Protein AF-A0A524FMP4-F1 (afdb_monomer_lite)

Radius of gyration: 28.24 Å; chains: 1; bounding box: 73×61×72 Å

pLDDT: mean 72.91, std 21.86, range [30.56, 98.38]

Foldseek 3Di:
DDDDPPPPDPLVQQAAQDPVPRRGPNPVDQWKWKWWWAWDDDPNDTDIDIHTDFLAPVPDDLQTKMWICQPQAIEIEHRPNHDPVRVVVSVVVSVVVCVSRVNRYHYDYHYVVRCVVVNVVSVVHGSDHPVVVVVVVVVVVPDPDDPVVVVVVPDDDDDDDDDDDDDDDDDDDDDDDDQDDQVDDPPQAAEDADDPDQDADPPPRHRDPVQKDKDWDSNAFPDPVVTDTAIWIAGNPPRRIYGHD

Sequence (245 aa):
MGAMKIVEQNIAKTMLKDVVTGDWAQFAEHKNVLYRVSSEEFQDINAMKMVQVPFSKDQLDSEDCFIADLGTKMYVWQGNACNVKEKVKSGQWARQIDANRAGEQNEVIFEEGDDAEFLAALDKGENYKVSDAVQFRAESELELETDADKAVAAIEPEHKAEIKETPEIRTEISSSAAPGIPGQIDDSIMTVEKMEGRRKCPNCGNEDKMMIHESVDKSNIILDYPRMYGKKFRCGLCGCLWREK

Structure (mmCIF, N/CA/C/O backbone):
data_AF-A0A524FMP4-F1
#
_entry.id   AF-A0A524FMP4-F1
#
loop_
_atom_site.group_PDB
_atom_site.id
_atom_site.type_symbol
_atom_site.label_atom_id
_atom_site.label_alt_id
_atom_site.label_comp_id
_atom_site.label_asym_id
_atom_site.label_entity_id
_atom_site.label_seq_id
_atom_site.pdbx_PDB_ins_code
_atom_site.Cartn_x
_atom_site.Cartn_y
_atom_site.Cartn_z
_atom_site.occupancy
_atom_site.B_iso_or_equiv
_atom_site.auth_seq_id
_atom_site.auth_comp_id
_atom_site.auth_asym_id
_atom_site.auth_atom_id
_atom_site.pdbx_PDB_model_num
ATOM 1 N N . MET A 1 1 ? 5.417 20.230 -17.551 1.00 35.75 1 MET A N 1
ATOM 2 C CA . MET A 1 1 ? 4.213 19.662 -16.906 1.00 35.75 1 MET A CA 1
ATOM 3 C C . MET A 1 1 ? 3.635 18.612 -17.842 1.00 35.75 1 MET A C 1
ATOM 5 O O . MET A 1 1 ? 2.973 18.982 -18.800 1.00 35.75 1 MET A O 1
ATOM 9 N N . GLY A 1 2 ? 3.967 17.336 -17.630 1.00 34.22 2 GLY A N 1
ATOM 10 C CA . GLY A 1 2 ? 3.346 16.224 -18.359 1.00 34.22 2 GLY A CA 1
ATOM 11 C C . GLY A 1 2 ? 2.023 15.848 -17.694 1.00 34.22 2 GLY A C 1
ATOM 12 O O . GLY A 1 2 ? 1.946 15.841 -16.466 1.00 34.22 2 GLY A O 1
ATOM 13 N N . ALA A 1 3 ? 0.979 15.603 -18.483 1.00 34.00 3 ALA A N 1
ATOM 14 C CA . ALA A 1 3 ? -0.353 15.325 -17.957 1.00 34.00 3 ALA A CA 1
ATOM 15 C C . ALA A 1 3 ? -0.448 13.914 -17.355 1.00 34.00 3 ALA A C 1
ATOM 17 O O . ALA A 1 3 ? -0.010 12.939 -17.966 1.00 34.00 3 ALA A O 1
ATOM 18 N N . MET A 1 4 ? -1.093 13.803 -16.191 1.00 42.69 4 MET A N 1
ATOM 19 C CA . MET A 1 4 ? -1.584 12.525 -15.675 1.00 42.69 4 MET A CA 1
ATOM 20 C C . MET A 1 4 ? -2.528 11.879 -16.697 1.00 42.69 4 MET A C 1
ATOM 22 O O . MET A 1 4 ? -3.559 12.457 -17.034 1.00 42.69 4 MET A O 1
ATOM 26 N N . LYS A 1 5 ? -2.239 10.639 -17.101 1.00 34.25 5 LYS A N 1
ATOM 27 C CA . LYS A 1 5 ? -3.283 9.684 -17.491 1.00 34.25 5 LYS A CA 1
ATOM 28 C C . LYS A 1 5 ? -3.572 8.776 -16.301 1.00 34.25 5 LYS A C 1
ATOM 30 O O . LYS A 1 5 ? -3.131 7.634 -16.252 1.00 34.25 5 LYS A O 1
ATOM 35 N N . ILE A 1 6 ? -4.314 9.316 -15.336 1.00 43.06 6 ILE A N 1
ATOM 36 C CA . ILE A 1 6 ? -5.074 8.472 -14.416 1.00 43.06 6 ILE A CA 1
ATOM 37 C C . ILE A 1 6 ? -6.144 7.791 -15.276 1.00 43.06 6 ILE A C 1
ATOM 39 O O . ILE A 1 6 ? -6.970 8.469 -15.887 1.00 43.06 6 ILE A O 1
ATOM 43 N N . VAL A 1 7 ? -6.077 6.463 -15.380 1.00 47.72 7 VAL A N 1
ATOM 44 C CA . VAL A 1 7 ? -7.182 5.645 -15.903 1.00 47.72 7 VAL A CA 1
ATOM 45 C C . VAL A 1 7 ? -8.404 5.924 -15.026 1.00 47.72 7 VAL A C 1
ATOM 47 O O . VAL A 1 7 ? -8.236 6.064 -13.818 1.00 47.72 7 VAL A O 1
ATOM 50 N N . GLU A 1 8 ? -9.606 6.028 -15.598 1.00 43.09 8 GLU A N 1
ATOM 51 C CA . GLU A 1 8 ? -10.840 6.334 -14.854 1.00 43.09 8 GLU A CA 1
ATOM 52 C C . GLU A 1 8 ? -11.133 5.273 -13.776 1.00 43.09 8 GLU A C 1
ATOM 54 O O . GLU A 1 8 ? -11.835 4.287 -13.999 1.00 43.09 8 GLU A O 1
ATOM 59 N N . GLN A 1 9 ? -10.575 5.467 -12.584 1.00 47.69 9 GLN A N 1
ATOM 60 C CA . GLN A 1 9 ? -10.789 4.593 -11.442 1.00 47.69 9 GLN A CA 1
ATOM 61 C C . GLN A 1 9 ? -12.047 5.044 -10.694 1.00 47.69 9 GLN A C 1
ATOM 63 O O . GLN A 1 9 ? -12.128 6.165 -10.192 1.00 47.69 9 GLN A O 1
ATOM 68 N N . ASN A 1 10 ? -13.014 4.137 -10.543 1.00 41.81 10 ASN A N 1
ATOM 69 C CA . ASN A 1 10 ? -14.168 4.313 -9.656 1.00 41.81 10 ASN A CA 1
ATOM 70 C C . ASN A 1 10 ? -13.768 4.107 -8.174 1.00 41.81 10 ASN A C 1
ATOM 72 O O . ASN A 1 10 ? -14.345 3.277 -7.475 1.00 41.81 10 ASN A O 1
ATOM 76 N N . ILE A 1 11 ? -12.777 4.874 -7.695 1.00 46.56 11 ILE A N 1
ATOM 77 C CA . ILE A 1 11 ? -12.134 4.732 -6.369 1.00 46.56 11 ILE A CA 1
ATOM 78 C C . ILE A 1 11 ? -13.158 4.805 -5.221 1.00 46.56 11 ILE A C 1
ATOM 80 O O . ILE A 1 11 ? -13.017 4.135 -4.206 1.00 46.56 11 ILE A O 1
ATOM 84 N N . ALA A 1 12 ? -14.218 5.602 -5.376 1.00 36.97 12 ALA A N 1
ATOM 85 C CA . ALA A 1 12 ? -15.144 5.922 -4.289 1.00 36.97 12 ALA A CA 1
ATOM 86 C C . ALA A 1 12 ? -16.085 4.777 -3.858 1.00 36.97 12 ALA A C 1
ATOM 88 O O . ALA A 1 12 ? -16.695 4.879 -2.795 1.00 36.97 12 ALA A O 1
ATOM 89 N N . LYS A 1 13 ? -16.246 3.708 -4.654 1.00 39.59 13 LYS A N 1
ATOM 90 C CA . LYS A 1 13 ? -17.171 2.606 -4.318 1.00 39.59 13 LYS A CA 1
ATOM 91 C C . LYS A 1 13 ? -16.571 1.563 -3.369 1.00 39.59 13 LYS A C 1
ATOM 93 O O . LYS A 1 13 ? -17.303 1.000 -2.563 1.00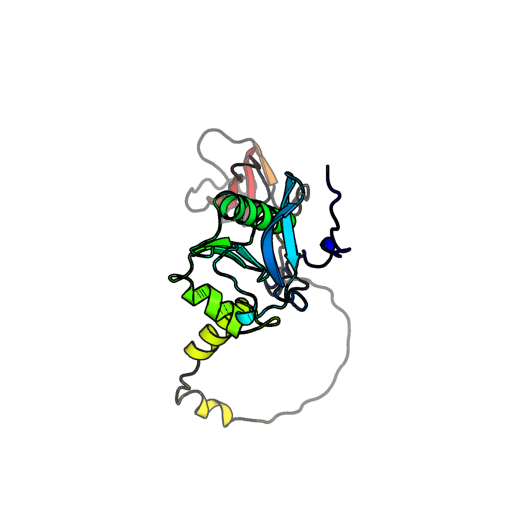 39.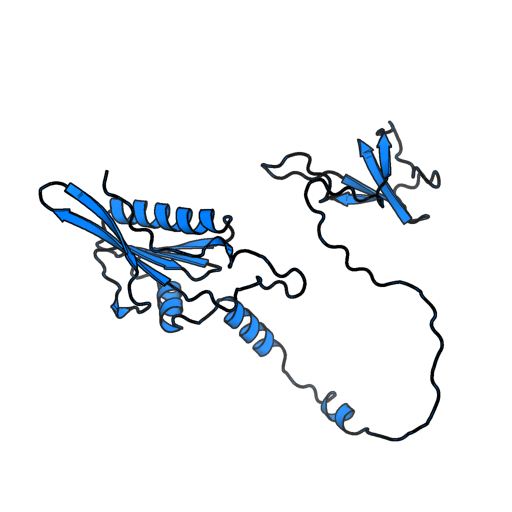59 13 LYS A O 1
ATOM 98 N N . THR A 1 14 ? -15.253 1.378 -3.392 1.00 46.19 14 THR A N 1
ATOM 99 C CA . THR A 1 14 ? -14.522 0.336 -2.648 1.00 46.19 14 THR A CA 1
ATOM 100 C C . THR A 1 14 ? -14.168 0.711 -1.197 1.00 46.19 14 THR A C 1
ATOM 102 O O . THR A 1 14 ? -13.243 0.136 -0.635 1.00 46.19 14 THR A O 1
ATOM 105 N N . MET A 1 15 ? -14.822 1.719 -0.600 1.00 47.41 15 MET A N 1
ATOM 106 C CA . MET A 1 15 ? -14.302 2.436 0.586 1.00 47.41 15 MET A CA 1
ATOM 107 C C . MET A 1 15 ? -15.132 2.341 1.879 1.00 47.41 15 MET A C 1
ATOM 109 O O . MET A 1 15 ? -14.801 3.010 2.857 1.00 47.41 15 MET A O 1
ATOM 113 N N . LEU A 1 16 ? -16.215 1.563 1.930 1.00 46.56 16 LEU A N 1
ATOM 114 C CA . LEU A 1 16 ? -17.035 1.450 3.147 1.00 46.56 16 LEU A CA 1
ATOM 115 C C . LEU A 1 16 ? -16.670 0.188 3.923 1.00 46.56 16 LEU A C 1
ATOM 117 O O . LEU A 1 16 ? -16.661 -0.885 3.340 1.00 46.56 16 LEU A O 1
ATOM 121 N N . LYS A 1 17 ? -16.418 0.277 5.235 1.00 48.84 17 LYS A N 1
ATOM 122 C CA . LYS A 1 17 ? -16.273 -0.925 6.071 1.00 48.84 17 LYS A CA 1
ATOM 123 C C . LYS A 1 17 ? -17.653 -1.499 6.404 1.00 48.84 17 LYS A C 1
ATOM 125 O O . LYS A 1 17 ? -18.521 -0.733 6.820 1.00 48.84 17 LYS A O 1
ATOM 130 N N . ASP A 1 18 ? -17.867 -2.802 6.228 1.00 45.75 18 ASP A N 1
ATOM 131 C CA . ASP A 1 18 ? -19.084 -3.443 6.720 1.00 45.75 18 ASP A CA 1
ATOM 132 C C . ASP A 1 18 ? -18.961 -3.592 8.241 1.00 45.75 18 ASP A C 1
ATOM 134 O O . ASP A 1 18 ? -18.022 -4.183 8.776 1.00 45.75 18 ASP A O 1
ATOM 138 N N . VAL A 1 19 ? -19.894 -2.972 8.958 1.00 45.88 19 VAL A N 1
ATOM 139 C CA . VAL A 1 19 ? -19.856 -2.880 10.423 1.00 45.88 19 VAL A CA 1
ATOM 140 C C . VAL A 1 19 ? -20.348 -4.176 11.085 1.00 45.88 19 VAL A C 1
ATOM 142 O O . VAL A 1 19 ? -20.123 -4.364 12.279 1.00 45.88 19 VAL A O 1
ATOM 145 N N . VAL A 1 20 ? -21.000 -5.070 10.332 1.00 41.75 20 VAL A N 1
ATOM 146 C CA . VAL A 1 20 ? -21.561 -6.334 10.827 1.00 41.75 20 VAL A CA 1
ATOM 147 C C . VAL A 1 20 ? -20.564 -7.480 10.674 1.00 41.75 20 VAL A C 1
ATOM 149 O O . VAL A 1 20 ? -20.377 -8.228 11.631 1.00 41.75 20 VAL A O 1
ATOM 152 N N . THR A 1 21 ? -19.909 -7.617 9.516 1.00 55.16 21 THR A N 1
ATOM 153 C CA . THR A 1 21 ? -18.917 -8.693 9.307 1.00 55.16 21 THR A CA 1
ATOM 154 C C . THR A 1 21 ? -17.494 -8.279 9.685 1.00 55.16 21 THR A C 1
ATOM 156 O O . THR A 1 21 ? -16.665 -9.131 9.990 1.00 55.16 21 THR A O 1
ATOM 159 N N . GLY A 1 22 ? -17.190 -6.976 9.705 1.00 50.31 22 GLY A N 1
ATOM 160 C CA . GLY A 1 22 ? -15.837 -6.458 9.935 1.00 50.31 22 GLY A CA 1
ATOM 161 C C . GLY A 1 22 ? -14.940 -6.490 8.691 1.00 50.31 22 GLY A C 1
ATOM 162 O O . GLY A 1 22 ? -13.897 -5.822 8.681 1.00 50.31 22 GLY A O 1
ATOM 163 N N . ASP A 1 23 ? -15.373 -7.180 7.632 1.00 46.28 23 ASP A N 1
ATOM 164 C CA . ASP A 1 23 ? -14.875 -6.989 6.272 1.00 46.28 23 ASP A CA 1
ATOM 165 C C . ASP A 1 23 ? -15.203 -5.576 5.796 1.00 46.28 23 ASP A C 1
ATOM 167 O O . ASP A 1 23 ? -15.963 -4.842 6.427 1.00 46.28 23 ASP A O 1
ATOM 171 N N . TRP A 1 24 ? -14.676 -5.176 4.641 1.00 53.12 24 TRP A N 1
ATOM 172 C CA . TRP A 1 24 ? -15.149 -3.949 4.009 1.00 53.12 24 TRP A CA 1
ATOM 173 C C . TRP A 1 24 ? -16.170 -4.273 2.935 1.00 53.12 24 TRP A C 1
ATOM 175 O O . TRP A 1 24 ? -15.981 -5.194 2.137 1.00 53.12 24 TRP A O 1
ATOM 185 N N . ALA A 1 25 ? -17.254 -3.503 2.913 1.00 44.66 25 ALA A N 1
ATOM 186 C CA . ALA A 1 25 ? -18.211 -3.503 1.831 1.00 44.66 25 ALA A CA 1
ATOM 187 C C . ALA A 1 25 ? -17.447 -3.220 0.527 1.00 44.66 25 ALA A C 1
ATOM 189 O O . ALA A 1 25 ? -16.976 -2.110 0.281 1.00 44.66 25 ALA A O 1
ATOM 190 N N . GLN A 1 26 ? -17.347 -4.272 -0.294 1.00 44.44 26 GLN A N 1
ATOM 191 C CA . GLN A 1 26 ? -16.563 -4.384 -1.534 1.00 44.44 26 GLN A CA 1
ATOM 192 C C . GLN A 1 26 ? -15.075 -4.791 -1.416 1.00 44.44 26 GLN A C 1
ATOM 194 O O . GLN A 1 26 ? -14.337 -4.662 -2.393 1.00 44.44 26 GLN A O 1
ATOM 199 N N . PHE A 1 27 ? -14.656 -5.484 -0.342 1.00 46.62 27 PHE A N 1
ATOM 200 C CA . PHE A 1 27 ? -13.478 -6.378 -0.435 1.00 46.62 27 PHE A CA 1
ATOM 201 C C . PHE A 1 27 ? -13.642 -7.457 -1.509 1.00 46.62 27 PHE A C 1
ATOM 203 O O . PHE A 1 27 ? -12.643 -7.917 -2.065 1.00 46.62 27 PHE A O 1
ATOM 210 N N . ALA A 1 28 ? -14.890 -7.799 -1.838 1.00 48.56 28 ALA A N 1
ATOM 211 C CA . ALA A 1 28 ? -15.279 -8.776 -2.848 1.00 48.56 28 ALA A CA 1
ATOM 212 C C . ALA A 1 28 ? -14.644 -8.568 -4.241 1.00 48.56 28 ALA A C 1
ATOM 214 O O . ALA A 1 28 ? -14.540 -9.538 -4.983 1.00 48.56 28 ALA A O 1
ATOM 215 N N . GLU A 1 29 ? -14.193 -7.354 -4.603 1.00 58.78 29 GLU A N 1
ATOM 216 C CA . GLU A 1 29 ? -13.722 -7.061 -5.973 1.00 58.78 29 GLU A CA 1
ATOM 217 C C . GLU A 1 29 ? -12.313 -6.445 -6.104 1.00 58.78 29 GLU A C 1
ATOM 219 O O . GLU A 1 29 ? -11.834 -6.325 -7.232 1.00 58.78 29 GLU A O 1
ATOM 224 N N . HIS A 1 30 ? -11.594 -6.091 -5.022 1.00 74.31 30 HIS A N 1
ATOM 225 C CA . HIS A 1 30 ? -10.219 -5.559 -5.174 1.00 74.31 30 HIS A CA 1
ATOM 226 C C . HIS A 1 30 ? -9.275 -6.608 -5.779 1.00 74.31 30 HIS A C 1
ATOM 228 O O . HIS A 1 30 ? -8.897 -7.559 -5.095 1.00 74.31 30 HIS A O 1
ATOM 234 N N . LYS A 1 31 ? -8.876 -6.438 -7.038 1.00 85.00 31 LYS A N 1
ATOM 235 C CA . LYS A 1 31 ? -7.825 -7.251 -7.657 1.00 85.00 31 LYS A CA 1
ATOM 236 C C . LYS A 1 31 ? -6.470 -6.654 -7.328 1.00 85.00 31 LYS A C 1
ATOM 238 O O . LYS A 1 31 ? -6.304 -5.441 -7.426 1.00 85.00 31 LYS A O 1
ATOM 243 N N . ASN A 1 32 ? -5.515 -7.498 -6.967 1.00 90.31 32 ASN A N 1
ATOM 244 C CA . ASN A 1 32 ? -4.161 -7.062 -6.676 1.00 90.31 32 ASN A CA 1
ATOM 245 C C . ASN A 1 32 ? -3.527 -6.481 -7.948 1.00 90.31 32 ASN A C 1
ATOM 247 O O . ASN A 1 32 ? -3.639 -7.068 -9.026 1.00 90.31 32 ASN A O 1
ATOM 251 N N . VAL A 1 33 ? -2.882 -5.320 -7.830 1.00 92.06 33 VAL A N 1
ATOM 252 C CA . VAL A 1 33 ? -2.301 -4.601 -8.974 1.00 92.06 33 VAL A CA 1
ATOM 253 C C . VAL A 1 33 ? -0.804 -4.425 -8.779 1.00 92.06 33 VAL A C 1
ATOM 255 O O . VAL A 1 33 ? -0.362 -4.065 -7.692 1.00 92.06 33 VAL A O 1
ATOM 258 N N . LEU A 1 34 ? -0.027 -4.647 -9.840 1.00 95.19 34 LEU A N 1
ATOM 259 C CA . LEU A 1 34 ? 1.403 -4.371 -9.871 1.00 95.19 34 LEU A CA 1
ATOM 260 C C . LEU A 1 34 ? 1.658 -3.137 -10.743 1.00 95.19 34 LEU A C 1
ATOM 262 O O . LEU A 1 34 ? 1.167 -3.040 -11.869 1.00 95.19 34 LEU A O 1
ATOM 266 N N . TYR A 1 35 ? 2.435 -2.191 -10.226 1.00 96.31 35 TYR A N 1
ATOM 267 C CA . TYR A 1 35 ? 2.878 -1.007 -10.954 1.00 96.31 35 TYR A CA 1
ATOM 268 C C . TYR A 1 35 ? 4.402 -1.014 -11.074 1.00 96.31 35 TYR A C 1
ATOM 270 O O . TYR A 1 35 ? 5.088 -1.103 -10.059 1.00 96.31 35 TYR A O 1
ATOM 278 N N . ARG A 1 36 ? 4.932 -0.860 -12.290 1.00 96.00 36 ARG A N 1
ATOM 279 C CA . ARG A 1 36 ? 6.352 -0.583 -12.548 1.00 96.00 36 ARG A CA 1
ATOM 280 C C . ARG A 1 36 ? 6.607 0.916 -12.401 1.00 96.00 36 ARG A C 1
ATOM 282 O O . ARG A 1 36 ? 5.887 1.728 -12.990 1.00 96.00 36 ARG A O 1
ATOM 289 N N . VAL A 1 37 ? 7.620 1.270 -11.620 1.00 95.50 37 VAL A N 1
ATOM 290 C CA . VAL A 1 37 ? 8.112 2.628 -11.380 1.00 95.50 37 VAL A CA 1
ATOM 291 C C . VAL A 1 37 ? 9.510 2.725 -11.968 1.00 95.50 37 VAL A C 1
ATOM 293 O O . VAL A 1 37 ? 10.451 2.182 -11.396 1.00 95.50 37 VAL A O 1
ATOM 296 N N . SER A 1 38 ? 9.616 3.439 -13.087 1.00 93.25 38 SER A N 1
ATOM 297 C CA . SER A 1 38 ? 10.873 3.633 -13.810 1.00 93.25 38 SER A CA 1
ATOM 298 C C . SER A 1 38 ? 11.090 5.094 -14.172 1.00 93.25 38 SER A C 1
ATOM 300 O O . SER A 1 38 ? 10.141 5.885 -14.292 1.00 93.25 38 SER A O 1
ATOM 302 N N . SER A 1 39 ? 12.344 5.447 -14.409 1.00 88.88 39 SER A N 1
ATOM 303 C CA . SER A 1 39 ? 12.690 6.609 -15.215 1.00 88.88 39 SER A CA 1
ATOM 304 C C . SER A 1 39 ? 12.604 6.287 -16.714 1.00 88.88 39 SER A C 1
ATOM 306 O O . SER A 1 39 ? 12.724 5.142 -17.148 1.00 88.88 39 SER A O 1
ATOM 308 N N . GLU A 1 40 ? 12.342 7.312 -17.519 1.00 80.12 40 GLU A N 1
ATOM 309 C CA . GLU A 1 40 ? 12.633 7.332 -18.951 1.00 80.12 40 GLU A CA 1
ATOM 310 C C . GLU A 1 40 ? 13.527 8.539 -19.228 1.00 80.12 40 GLU A C 1
ATOM 312 O O . GLU A 1 40 ? 13.217 9.660 -18.808 1.00 80.12 40 GLU A O 1
ATOM 317 N N . GLU A 1 41 ? 14.628 8.310 -19.940 1.00 71.69 41 GLU A N 1
ATOM 318 C CA . GLU A 1 41 ? 15.501 9.362 -20.453 1.00 71.69 41 GLU A CA 1
ATOM 319 C C . GLU A 1 41 ? 15.230 9.548 -21.948 1.00 71.69 41 GLU A C 1
ATOM 321 O O . GLU A 1 41 ? 15.499 8.669 -22.767 1.00 71.69 41 GLU A O 1
ATOM 326 N N . PHE A 1 42 ? 14.680 10.702 -22.322 1.00 62.47 42 PHE A N 1
ATOM 327 C CA . PHE A 1 42 ? 14.463 11.062 -23.722 1.00 62.47 42 PHE A CA 1
ATOM 328 C C . PHE A 1 42 ? 14.814 12.533 -23.921 1.00 62.47 42 PHE A C 1
ATOM 330 O O . PHE A 1 42 ? 14.226 13.379 -23.262 1.00 62.47 42 PHE A O 1
ATOM 337 N N . GLN A 1 43 ? 15.747 12.856 -24.823 1.00 66.25 43 GLN A N 1
ATOM 338 C CA . GLN A 1 43 ? 16.103 14.247 -25.171 1.00 66.25 43 GLN A CA 1
ATOM 339 C C . GLN A 1 43 ? 16.301 15.160 -23.936 1.00 66.25 43 GLN A C 1
ATOM 341 O O . GLN A 1 43 ? 15.649 16.194 -23.800 1.00 66.25 43 GLN A O 1
ATOM 346 N N . ASP A 1 44 ? 17.168 14.732 -23.013 1.00 65.62 44 ASP A N 1
ATOM 347 C CA . ASP A 1 44 ? 17.546 15.446 -21.780 1.00 65.62 44 ASP A CA 1
ATOM 348 C C . ASP A 1 44 ? 16.412 15.705 -20.757 1.00 65.62 44 ASP A C 1
ATOM 350 O O . ASP A 1 44 ? 16.617 16.418 -19.770 1.00 65.62 44 ASP A O 1
ATOM 354 N N . ILE A 1 45 ? 15.228 15.094 -20.923 1.00 65.19 45 ILE A N 1
ATOM 355 C CA . ILE A 1 45 ? 14.202 15.029 -19.871 1.00 65.19 45 ILE A CA 1
ATOM 356 C C . ILE A 1 45 ? 14.188 13.654 -19.186 1.00 65.19 45 ILE A C 1
ATOM 358 O O . ILE A 1 45 ? 13.740 12.665 -19.757 1.00 65.19 45 ILE A O 1
ATOM 362 N N . ASN A 1 46 ? 14.606 13.605 -17.917 1.00 69.62 46 ASN A N 1
ATOM 363 C CA . ASN A 1 46 ? 14.350 12.455 -17.043 1.00 69.62 46 ASN A CA 1
ATOM 364 C C . ASN A 1 46 ? 12.920 12.554 -16.501 1.00 69.62 46 ASN A C 1
ATOM 366 O O . ASN A 1 46 ? 12.658 13.269 -15.526 1.00 69.62 46 ASN A O 1
ATOM 370 N N . ALA A 1 47 ? 11.994 11.836 -17.129 1.00 83.12 47 ALA A N 1
ATOM 371 C CA . ALA A 1 47 ? 10.622 11.715 -16.661 1.00 83.12 47 ALA A CA 1
ATOM 372 C C . ALA A 1 47 ? 10.474 10.458 -15.795 1.00 83.12 47 ALA A C 1
ATOM 374 O O . ALA A 1 47 ? 10.903 9.376 -16.174 1.00 83.12 47 ALA A O 1
ATOM 375 N N . MET A 1 48 ? 9.845 10.596 -14.629 1.00 89.81 48 MET A N 1
ATOM 376 C CA . MET A 1 48 ? 9.470 9.461 -13.785 1.00 89.81 48 MET A CA 1
ATOM 377 C C . MET A 1 48 ? 8.062 9.003 -14.158 1.00 89.81 48 MET A C 1
ATOM 379 O O . MET A 1 48 ? 7.133 9.814 -14.094 1.00 89.81 48 MET A O 1
ATOM 383 N N . LYS A 1 49 ? 7.890 7.721 -14.495 1.00 89.94 49 LYS A N 1
ATOM 384 C CA . LYS A 1 49 ? 6.589 7.120 -14.826 1.00 89.94 49 LYS A CA 1
ATOM 385 C C . LYS A 1 49 ? 6.196 6.021 -13.838 1.00 89.94 49 LYS A C 1
ATOM 387 O O . LYS A 1 49 ? 7.042 5.358 -13.247 1.00 89.94 49 LYS A O 1
ATOM 392 N N . MET A 1 50 ? 4.888 5.825 -13.703 1.00 92.38 50 MET A N 1
ATOM 393 C CA . MET A 1 50 ? 4.279 4.675 -13.040 1.00 92.38 50 MET A CA 1
ATOM 394 C C . MET A 1 50 ? 3.314 4.033 -14.034 1.00 92.38 50 MET A C 1
ATOM 396 O O . MET A 1 50 ? 2.446 4.724 -14.571 1.00 92.38 50 MET A O 1
ATOM 400 N N . VAL A 1 51 ? 3.479 2.742 -14.312 1.00 91.62 51 VAL A N 1
ATOM 401 C CA . VAL A 1 51 ? 2.693 2.013 -15.318 1.00 91.62 51 VAL A CA 1
ATOM 402 C C . VAL A 1 51 ? 2.185 0.713 -14.713 1.00 91.62 51 VAL A C 1
ATOM 404 O O . VAL A 1 51 ? 2.957 -0.030 -14.117 1.00 91.62 51 VAL A O 1
ATOM 407 N N . GLN A 1 52 ? 0.891 0.430 -14.867 1.00 93.38 52 GLN A N 1
ATOM 408 C CA . GLN A 1 52 ? 0.319 -0.858 -14.476 1.00 93.38 52 GLN A CA 1
ATOM 409 C C . GLN A 1 52 ? 0.870 -1.972 -15.376 1.00 93.38 52 GLN A C 1
ATOM 411 O O . GLN A 1 52 ? 0.834 -1.854 -16.601 1.00 93.38 52 GLN A O 1
ATOM 416 N N . VAL A 1 53 ? 1.349 -3.049 -14.763 1.00 93.50 53 VAL A N 1
ATOM 417 C CA . VAL A 1 53 ? 1.878 -4.249 -15.426 1.00 93.50 53 VAL A CA 1
ATOM 418 C C . VAL A 1 53 ? 1.105 -5.489 -14.946 1.00 93.50 53 VAL A C 1
ATOM 420 O O . VAL A 1 53 ? 0.429 -5.414 -13.916 1.00 93.50 53 VAL A O 1
ATOM 423 N N . PRO A 1 54 ? 1.153 -6.625 -15.669 1.00 94.88 54 PRO A N 1
ATOM 424 C CA . PRO A 1 54 ? 0.612 -7.895 -15.182 1.00 94.88 54 PRO A CA 1
ATOM 425 C C . PRO A 1 54 ? 1.140 -8.252 -13.788 1.00 94.88 54 PRO A C 1
ATOM 427 O O . PRO A 1 54 ? 2.311 -8.018 -13.489 1.00 94.88 54 PRO A O 1
ATOM 430 N N . PHE A 1 55 ? 0.304 -8.857 -12.945 1.00 93.38 55 PHE A N 1
ATOM 431 C CA . PHE A 1 55 ? 0.684 -9.245 -11.584 1.00 93.38 55 PHE A CA 1
ATOM 432 C C . PHE A 1 55 ? 1.476 -10.567 -11.587 1.00 93.38 55 PHE A C 1
ATOM 434 O O . PHE A 1 55 ? 1.001 -11.605 -11.131 1.00 93.38 55 PHE A O 1
ATOM 441 N N . SER A 1 56 ? 2.687 -10.542 -12.151 1.00 94.00 56 SER A N 1
ATOM 442 C CA . SER A 1 56 ? 3.626 -11.670 -12.152 1.00 94.00 56 SER A CA 1
ATOM 443 C C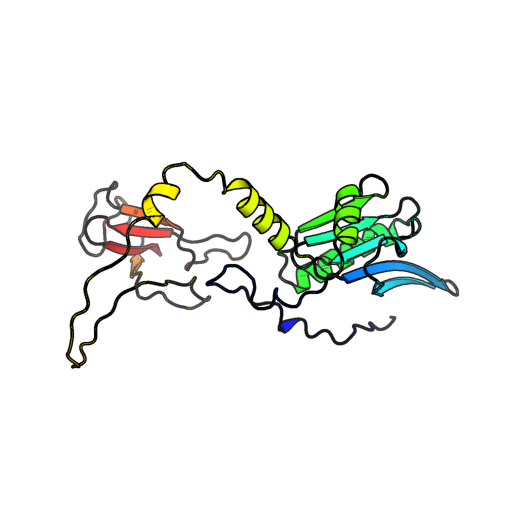 . SER A 1 56 ? 5.032 -11.213 -11.780 1.00 94.00 56 SER A C 1
ATOM 445 O O . SER A 1 56 ? 5.461 -10.116 -12.145 1.00 94.00 56 SER A O 1
ATOM 447 N N . LYS A 1 57 ? 5.787 -12.103 -11.130 1.00 94.94 57 LYS A N 1
ATOM 448 C CA . LYS A 1 57 ? 7.230 -11.946 -10.902 1.00 94.94 57 LYS A CA 1
ATOM 449 C C . LYS A 1 57 ? 8.035 -11.814 -12.198 1.00 94.94 57 LYS A C 1
ATOM 451 O O . LYS A 1 57 ? 9.071 -11.166 -12.192 1.00 94.94 57 LYS A O 1
ATOM 456 N N . ASP A 1 58 ? 7.519 -12.323 -13.320 1.00 96.06 58 ASP A N 1
ATOM 457 C CA . ASP A 1 58 ? 8.145 -12.191 -14.648 1.00 96.06 58 ASP A CA 1
ATOM 458 C C . ASP A 1 58 ? 8.139 -10.744 -15.186 1.00 96.06 58 ASP A C 1
ATOM 460 O O . ASP A 1 58 ? 8.613 -10.489 -16.291 1.00 96.06 58 ASP A O 1
ATOM 464 N N . GLN A 1 59 ? 7.519 -9.799 -14.470 1.00 96.06 59 GLN A N 1
ATOM 465 C CA . GLN A 1 59 ? 7.560 -8.368 -14.787 1.00 96.06 59 GLN A CA 1
ATOM 466 C C . GLN A 1 59 ? 8.601 -7.596 -13.976 1.00 96.06 59 GLN A C 1
ATOM 468 O O . GLN A 1 59 ? 8.835 -6.432 -14.299 1.00 96.06 59 GLN A O 1
ATOM 473 N N . LEU A 1 60 ? 9.192 -8.212 -12.944 1.00 96.62 60 LEU A N 1
ATOM 474 C CA . LEU A 1 60 ? 10.207 -7.578 -12.109 1.00 96.62 60 LEU A CA 1
ATOM 475 C C . LEU A 1 60 ? 11.508 -7.392 -12.889 1.00 96.62 60 LEU A C 1
ATOM 477 O O . LEU A 1 60 ? 11.874 -8.202 -13.739 1.00 96.62 60 LEU A O 1
ATOM 481 N N . ASP A 1 61 ? 12.184 -6.294 -12.586 1.00 96.62 61 ASP A N 1
ATOM 482 C CA . ASP A 1 61 ? 13.352 -5.813 -13.307 1.00 96.62 61 ASP A CA 1
ATOM 483 C C . ASP A 1 61 ? 14.277 -5.138 -12.291 1.00 96.62 61 ASP A C 1
ATOM 485 O O . ASP A 1 61 ? 13.868 -4.182 -11.629 1.00 96.62 61 ASP A O 1
ATOM 489 N N . SER A 1 62 ? 15.492 -5.662 -12.118 1.00 97.00 62 SER A N 1
ATOM 490 C CA . SER A 1 62 ? 16.449 -5.209 -11.098 1.00 97.00 62 SER A CA 1
ATOM 491 C C . SER A 1 62 ? 16.853 -3.738 -11.267 1.00 97.00 62 SER A C 1
ATOM 493 O O . SER A 1 62 ? 17.328 -3.125 -10.310 1.00 97.00 62 SER A O 1
ATOM 495 N N . GLU A 1 63 ? 16.665 -3.160 -12.459 1.00 95.94 63 GLU A N 1
ATOM 496 C CA . GLU A 1 63 ? 16.927 -1.745 -12.743 1.00 95.94 63 GLU A CA 1
ATOM 497 C C . GLU A 1 63 ? 15.795 -0.805 -12.281 1.00 95.94 63 GLU A C 1
ATOM 499 O O . GLU A 1 63 ? 15.970 0.406 -12.344 1.00 95.94 63 GLU A O 1
ATOM 504 N N . ASP A 1 64 ? 14.669 -1.322 -11.767 1.00 96.50 64 ASP A N 1
ATOM 505 C CA . ASP A 1 64 ? 13.471 -0.531 -11.446 1.00 96.50 64 ASP A CA 1
ATOM 506 C C . ASP A 1 64 ? 12.880 -0.778 -10.044 1.00 96.50 64 ASP A C 1
ATOM 508 O O . ASP A 1 64 ? 13.260 -1.683 -9.299 1.00 96.50 64 ASP A O 1
ATOM 512 N N . CYS A 1 65 ? 11.912 0.061 -9.663 1.00 97.69 65 CYS A N 1
ATOM 513 C CA . CYS A 1 65 ? 11.058 -0.161 -8.494 1.00 97.69 65 CYS A CA 1
ATOM 514 C C . CYS A 1 65 ? 9.674 -0.669 -8.910 1.00 97.69 65 CYS A C 1
ATOM 516 O O . CYS A 1 65 ? 9.160 -0.326 -9.973 1.00 97.69 65 CYS A O 1
ATOM 518 N N . PHE A 1 66 ? 9.010 -1.415 -8.030 1.00 98.12 66 PHE A N 1
ATOM 519 C CA . PHE A 1 66 ? 7.652 -1.909 -8.251 1.00 98.12 66 PHE A CA 1
ATOM 520 C C . PHE A 1 66 ? 6.772 -1.657 -7.027 1.00 98.12 66 PHE A C 1
ATOM 522 O O . PHE A 1 66 ? 7.246 -1.675 -5.894 1.00 98.12 66 PHE A O 1
ATOM 529 N N . ILE A 1 67 ? 5.480 -1.410 -7.246 1.00 96.75 67 ILE A N 1
ATOM 530 C CA . ILE A 1 67 ? 4.481 -1.244 -6.184 1.00 96.75 67 ILE A CA 1
ATOM 531 C C . ILE A 1 67 ? 3.408 -2.315 -6.376 1.00 96.75 67 ILE A C 1
ATOM 533 O O . ILE A 1 67 ? 2.709 -2.295 -7.390 1.00 96.75 67 ILE A O 1
ATOM 537 N N . ALA A 1 68 ? 3.268 -3.231 -5.419 1.00 94.81 68 ALA A N 1
ATOM 538 C CA . ALA A 1 68 ? 2.178 -4.200 -5.372 1.00 94.81 68 ALA A CA 1
ATOM 539 C C . ALA A 1 68 ? 1.093 -3.723 -4.398 1.00 94.81 68 ALA A C 1
ATOM 541 O O . ALA A 1 68 ? 1.308 -3.587 -3.192 1.00 94.81 68 ALA A O 1
ATOM 542 N N . ASP A 1 69 ? -0.086 -3.473 -4.949 1.00 91.38 69 ASP A N 1
ATOM 543 C CA . ASP A 1 69 ? -1.282 -3.038 -4.248 1.00 91.38 69 ASP A CA 1
ATOM 544 C C . ASP A 1 69 ? -2.162 -4.251 -3.919 1.00 91.38 69 ASP A C 1
ATOM 546 O O . ASP A 1 69 ? -2.821 -4.809 -4.800 1.00 91.38 69 ASP A O 1
ATOM 550 N N . LEU A 1 70 ? -2.183 -4.639 -2.640 1.00 87.31 70 LEU A N 1
ATOM 551 C CA . LEU A 1 70 ? -2.902 -5.807 -2.116 1.00 87.31 70 LEU A CA 1
ATOM 552 C C . LEU A 1 70 ? -4.200 -5.421 -1.372 1.00 87.31 70 LEU A C 1
ATOM 554 O O . LEU A 1 70 ? -4.736 -6.205 -0.584 1.00 87.31 70 LEU A O 1
ATOM 558 N N . GLY A 1 71 ? -4.674 -4.180 -1.533 1.00 80.81 71 GLY A N 1
ATOM 559 C CA . GLY A 1 71 ? -5.889 -3.649 -0.902 1.00 80.81 71 GLY A CA 1
ATOM 560 C C . GLY A 1 71 ? -5.745 -3.321 0.593 1.00 80.81 71 GLY A C 1
ATOM 561 O O . GLY A 1 71 ? -6.012 -2.195 0.997 1.00 80.81 71 GLY A O 1
ATOM 562 N N . THR A 1 72 ? -5.298 -4.277 1.418 1.00 76.69 72 THR A N 1
ATOM 563 C CA . THR A 1 72 ? -5.006 -4.089 2.866 1.00 76.69 72 THR A CA 1
ATOM 564 C C . THR A 1 72 ? -3.537 -3.797 3.169 1.00 76.69 72 THR A C 1
ATOM 566 O O . THR A 1 72 ? -3.203 -3.298 4.243 1.00 76.69 72 THR A O 1
ATOM 569 N N . LYS A 1 73 ? -2.643 -4.124 2.237 1.00 85.81 73 LYS A N 1
ATOM 570 C CA . LYS A 1 73 ? -1.202 -3.902 2.338 1.00 85.81 73 LYS A CA 1
ATOM 571 C C . LYS A 1 73 ? -0.704 -3.263 1.045 1.00 85.81 73 LYS A C 1
ATOM 573 O O . LYS A 1 73 ? -1.224 -3.562 -0.030 1.00 85.81 73 LYS A O 1
ATOM 578 N N . MET A 1 74 ? 0.312 -2.417 1.165 1.00 90.31 74 MET A N 1
ATOM 579 C CA . MET A 1 74 ? 0.996 -1.784 0.041 1.00 90.31 74 MET A CA 1
ATOM 580 C C . MET A 1 74 ? 2.462 -2.187 0.103 1.00 90.31 74 MET A C 1
ATOM 582 O O . MET A 1 74 ? 3.161 -1.820 1.044 1.00 90.31 74 MET A O 1
ATOM 586 N N . TYR A 1 75 ? 2.930 -2.965 -0.867 1.00 95.38 75 TYR A N 1
ATOM 587 C CA . TYR A 1 75 ? 4.327 -3.386 -0.916 1.00 95.38 75 TYR A CA 1
ATOM 588 C C . TYR A 1 75 ? 5.090 -2.594 -1.965 1.00 95.38 75 TYR A C 1
ATOM 590 O O . TYR A 1 75 ? 4.622 -2.434 -3.089 1.00 95.38 75 TYR A O 1
ATOM 598 N N . VAL A 1 76 ? 6.282 -2.132 -1.604 1.00 97.56 76 VAL A N 1
ATOM 599 C CA . VAL A 1 76 ? 7.230 -1.492 -2.516 1.00 97.56 76 VAL A CA 1
ATOM 600 C C . VAL A 1 76 ? 8.446 -2.394 -2.624 1.00 97.56 76 VAL A C 1
ATOM 602 O O . VAL A 1 76 ? 9.126 -2.623 -1.632 1.00 97.56 76 VAL A O 1
ATOM 605 N N . TRP A 1 77 ? 8.729 -2.892 -3.818 1.00 98.38 77 TRP A N 1
ATOM 606 C CA . TRP A 1 77 ? 9.934 -3.655 -4.119 1.00 98.38 77 TRP A CA 1
ATOM 607 C C . TRP A 1 77 ? 10.941 -2.751 -4.825 1.00 98.38 77 TRP A C 1
ATOM 609 O O . TRP A 1 77 ? 10.573 -1.972 -5.709 1.00 98.38 77 TRP A O 1
ATOM 619 N N . GLN A 1 78 ? 12.203 -2.829 -4.418 1.00 97.94 78 GLN A N 1
ATOM 620 C CA . GLN A 1 78 ? 13.294 -2.030 -4.964 1.00 97.94 78 GLN A CA 1
ATOM 621 C C . GLN A 1 78 ? 14.357 -2.951 -5.556 1.00 97.94 78 GLN A C 1
ATOM 623 O O . GLN A 1 78 ? 15.033 -3.663 -4.810 1.00 97.94 78 GLN A O 1
ATOM 628 N N . GLY A 1 79 ? 14.532 -2.891 -6.876 1.00 97.00 79 GLY A N 1
ATOM 629 C CA . GLY A 1 79 ? 15.612 -3.589 -7.559 1.00 97.00 79 GLY A CA 1
ATOM 630 C C . GLY A 1 79 ? 16.985 -3.125 -7.068 1.00 97.00 79 GLY A C 1
ATOM 631 O O . GLY A 1 79 ? 17.174 -1.977 -6.652 1.00 97.00 79 GLY A O 1
ATOM 632 N N . ASN A 1 80 ? 17.966 -4.016 -7.101 1.00 96.62 80 ASN A N 1
ATOM 633 C CA . ASN A 1 80 ? 19.320 -3.763 -6.618 1.00 96.62 80 ASN A CA 1
ATOM 634 C C . ASN A 1 80 ? 20.085 -2.759 -7.508 1.00 96.62 80 ASN A C 1
ATOM 636 O O . ASN A 1 80 ? 20.994 -2.076 -7.038 1.00 96.62 80 ASN A O 1
ATOM 640 N N . ALA A 1 81 ? 19.704 -2.635 -8.784 1.00 95.00 81 ALA A N 1
ATOM 641 C CA . ALA A 1 81 ? 20.270 -1.678 -9.736 1.00 95.00 81 ALA A CA 1
ATOM 642 C C . ALA A 1 81 ? 19.420 -0.401 -9.924 1.00 95.00 81 ALA A C 1
ATOM 644 O O . ALA A 1 81 ? 19.871 0.518 -10.610 1.00 95.00 81 ALA A O 1
ATOM 645 N N . CYS A 1 82 ? 18.234 -0.299 -9.307 1.00 93.75 82 CYS A N 1
ATOM 646 C CA . CYS A 1 82 ? 17.376 0.880 -9.465 1.00 93.75 82 CYS A CA 1
ATOM 647 C C . CYS A 1 82 ? 17.965 2.147 -8.830 1.00 93.75 82 CYS A C 1
ATOM 649 O O . CYS A 1 82 ? 18.714 2.120 -7.845 1.00 93.75 82 CYS A O 1
ATOM 651 N N . ASN A 1 83 ? 17.615 3.303 -9.391 1.00 92.44 83 ASN A N 1
ATOM 652 C CA . ASN A 1 83 ? 18.188 4.571 -8.977 1.00 92.44 83 ASN A CA 1
ATOM 653 C C . ASN A 1 83 ? 17.460 5.191 -7.768 1.00 92.44 83 ASN A C 1
ATOM 655 O O . ASN A 1 83 ? 16.303 4.919 -7.443 1.00 92.44 83 ASN A O 1
ATOM 659 N N . VAL A 1 84 ? 18.147 6.111 -7.085 1.00 93.19 84 VAL A N 1
ATOM 660 C CA . VAL A 1 84 ? 17.625 6.764 -5.870 1.00 93.19 84 VAL A CA 1
ATOM 661 C C . VAL A 1 84 ? 16.335 7.561 -6.137 1.00 93.19 84 VAL A C 1
ATOM 663 O O . VAL A 1 84 ? 15.515 7.718 -5.232 1.00 93.19 84 VAL A O 1
ATOM 666 N N . LYS A 1 85 ? 16.109 8.054 -7.366 1.00 91.94 85 LYS A N 1
ATOM 667 C CA . LYS A 1 85 ? 14.872 8.775 -7.714 1.00 91.94 85 LYS A CA 1
ATOM 668 C C . LYS A 1 85 ? 13.689 7.810 -7.801 1.00 91.94 85 LYS A C 1
ATOM 670 O O . LYS A 1 85 ? 12.618 8.172 -7.321 1.00 91.94 85 LYS A O 1
ATOM 675 N N . GLU A 1 86 ? 13.883 6.605 -8.339 1.00 93.62 86 GLU A N 1
ATOM 676 C CA . GLU A 1 86 ? 12.889 5.521 -8.352 1.00 93.62 86 GLU A CA 1
ATOM 677 C C . GLU A 1 86 ? 12.540 5.078 -6.934 1.00 93.62 86 GLU A C 1
ATOM 679 O O . GLU A 1 86 ? 11.362 5.125 -6.587 1.00 93.62 86 GLU A O 1
ATOM 684 N N . LYS A 1 87 ? 13.535 4.796 -6.078 1.00 94.75 87 LYS A N 1
ATOM 685 C CA . LYS A 1 87 ? 13.316 4.444 -4.658 1.00 94.75 87 LYS A CA 1
ATOM 686 C C . LYS A 1 87 ? 12.500 5.506 -3.903 1.00 94.75 87 LYS A C 1
ATOM 688 O O . LYS A 1 87 ? 11.586 5.188 -3.146 1.00 94.75 87 LYS A O 1
ATOM 693 N N . VAL A 1 88 ? 12.793 6.792 -4.122 1.00 94.12 88 VAL A N 1
ATOM 694 C CA . VAL A 1 88 ? 12.051 7.905 -3.496 1.00 94.12 88 VAL A CA 1
ATOM 695 C C . VAL A 1 88 ? 10.649 8.065 -4.097 1.00 94.12 88 VAL A C 1
ATOM 697 O O . VAL A 1 88 ? 9.700 8.371 -3.370 1.00 94.12 88 VAL A O 1
ATOM 700 N N . LYS A 1 89 ? 10.489 7.889 -5.414 1.00 93.88 89 LYS A N 1
ATOM 701 C CA . LYS A 1 89 ? 9.199 8.067 -6.095 1.00 93.88 89 LYS A CA 1
ATOM 702 C C . LYS A 1 89 ? 8.235 6.917 -5.874 1.00 93.88 89 LYS A C 1
ATOM 704 O O . LYS A 1 89 ? 7.051 7.193 -5.706 1.00 93.88 89 LYS A O 1
ATOM 709 N N . SER A 1 90 ? 8.717 5.680 -5.823 1.00 94.31 90 SER A N 1
ATOM 710 C CA . SER A 1 90 ? 7.892 4.510 -5.535 1.00 94.31 90 SER A CA 1
ATOM 711 C C . SER A 1 90 ? 7.245 4.630 -4.154 1.00 94.31 90 SER A C 1
ATOM 713 O O . SER A 1 90 ? 6.024 4.569 -4.069 1.00 94.31 90 SER A O 1
ATOM 715 N N . GLY A 1 91 ? 8.010 4.971 -3.110 1.00 93.50 91 GLY A N 1
ATOM 716 C CA . GLY A 1 91 ? 7.453 5.257 -1.778 1.00 93.50 91 GLY A CA 1
ATOM 717 C C . GLY A 1 91 ? 6.513 6.476 -1.741 1.00 93.50 91 GLY A C 1
ATOM 718 O O . GLY A 1 91 ? 5.470 6.449 -1.092 1.00 93.50 91 GLY A O 1
ATOM 719 N N . GLN A 1 92 ? 6.813 7.554 -2.481 1.00 92.69 92 GLN A N 1
ATOM 720 C CA . GLN A 1 92 ? 5.887 8.697 -2.593 1.00 92.69 92 GLN A CA 1
ATOM 721 C C . GLN A 1 92 ? 4.547 8.309 -3.235 1.00 92.69 92 GLN A C 1
ATOM 723 O O . GLN A 1 92 ? 3.501 8.760 -2.773 1.00 92.69 92 GLN A O 1
ATOM 728 N N . TRP A 1 93 ? 4.567 7.491 -4.289 1.00 93.00 93 TRP A N 1
ATOM 729 C CA . TRP A 1 93 ? 3.355 7.046 -4.973 1.00 93.00 93 TRP A CA 1
ATOM 730 C C . TRP A 1 93 ? 2.607 5.959 -4.199 1.00 93.00 93 TRP A C 1
ATOM 732 O O . TRP A 1 93 ? 1.383 6.026 -4.143 1.00 93.00 93 TRP A O 1
ATOM 742 N N . ALA A 1 94 ? 3.300 5.042 -3.521 1.00 90.94 94 ALA A N 1
ATOM 743 C CA . ALA A 1 94 ? 2.681 4.062 -2.629 1.00 90.94 94 ALA A CA 1
ATOM 744 C C . ALA A 1 94 ? 1.890 4.755 -1.508 1.00 90.94 94 ALA A C 1
ATOM 746 O O . ALA A 1 94 ? 0.703 4.486 -1.335 1.00 90.94 94 ALA A O 1
ATOM 747 N N . ARG A 1 95 ? 2.496 5.747 -0.840 1.00 87.94 95 ARG A N 1
ATOM 748 C CA . ARG A 1 95 ? 1.820 6.593 0.162 1.00 87.94 95 ARG A CA 1
ATOM 749 C C . ARG A 1 95 ? 0.684 7.428 -0.411 1.00 87.94 95 ARG A C 1
ATOM 751 O O . ARG A 1 95 ? -0.276 7.710 0.294 1.00 87.94 95 ARG A O 1
ATOM 758 N N . GLN A 1 96 ? 0.773 7.849 -1.672 1.00 87.25 96 GLN A N 1
ATOM 759 C CA . GLN A 1 96 ? -0.321 8.566 -2.326 1.00 87.25 96 GLN A CA 1
ATOM 760 C C . GLN A 1 96 ? -1.513 7.640 -2.613 1.00 87.25 96 GLN A C 1
ATOM 762 O O . GLN A 1 96 ? -2.655 8.054 -2.428 1.00 87.25 96 GLN A O 1
ATOM 767 N N . ILE A 1 97 ? -1.261 6.396 -3.030 1.00 84.25 97 ILE A N 1
ATOM 768 C CA . ILE A 1 97 ? -2.291 5.362 -3.210 1.00 84.25 97 ILE A CA 1
ATOM 769 C C . ILE A 1 97 ? -2.952 5.027 -1.861 1.00 84.25 97 ILE A C 1
ATOM 771 O O . ILE A 1 97 ? -4.179 4.991 -1.791 1.00 84.25 97 ILE A O 1
ATOM 775 N N . ASP A 1 98 ? -2.164 4.877 -0.794 1.00 82.19 98 ASP A N 1
ATOM 776 C CA . ASP A 1 98 ? -2.659 4.614 0.565 1.00 82.19 98 ASP A CA 1
ATOM 777 C C . ASP A 1 98 ? -3.454 5.791 1.163 1.00 82.19 98 ASP A C 1
ATOM 779 O O . ASP A 1 98 ? -4.582 5.620 1.632 1.00 82.19 98 ASP A O 1
ATOM 783 N N . ALA A 1 99 ? -2.954 7.025 1.047 1.00 78.75 99 ALA A N 1
ATOM 784 C CA . ALA A 1 99 ? -3.682 8.218 1.483 1.00 78.75 99 ALA A CA 1
ATOM 785 C C . ALA A 1 99 ? -5.029 8.393 0.752 1.00 78.75 99 ALA A C 1
ATOM 787 O O . ALA A 1 99 ? -6.017 8.804 1.365 1.00 78.75 99 ALA A O 1
ATOM 788 N N . ASN A 1 100 ? -5.107 8.021 -0.534 1.00 77.56 100 ASN A N 1
ATOM 789 C CA . ASN A 1 100 ? -6.367 7.991 -1.291 1.00 77.56 100 ASN A CA 1
ATOM 790 C C . ASN A 1 100 ? -7.371 6.944 -0.764 1.00 77.56 100 ASN A C 1
ATOM 792 O O . ASN A 1 100 ? -8.548 7.008 -1.114 1.00 77.56 100 ASN A O 1
ATOM 796 N N . ARG A 1 101 ? -6.924 6.004 0.078 1.00 72.56 101 ARG A N 1
ATOM 797 C CA . ARG A 1 101 ? -7.713 4.958 0.748 1.00 72.56 101 ARG A CA 1
ATOM 798 C C . ARG A 1 101 ? -7.731 5.122 2.271 1.00 72.56 101 ARG A C 1
ATOM 800 O O . ARG A 1 101 ? -7.821 4.144 3.007 1.00 72.56 101 ARG A O 1
ATOM 807 N N . ALA A 1 102 ? -7.661 6.372 2.729 1.00 69.75 102 ALA A N 1
ATOM 808 C CA . ALA A 1 102 ? -7.727 6.777 4.133 1.00 69.75 102 ALA A CA 1
ATOM 809 C C . ALA A 1 102 ? -6.557 6.335 5.041 1.00 69.75 102 ALA A C 1
ATOM 811 O O . ALA A 1 102 ? -6.648 6.535 6.252 1.00 69.75 102 ALA A O 1
ATOM 812 N N . GLY A 1 103 ? -5.441 5.841 4.491 1.00 61.22 103 GLY A N 1
ATOM 813 C CA . GLY A 1 103 ? -4.213 5.620 5.266 1.00 61.22 103 GLY A CA 1
ATOM 814 C C . GLY A 1 103 ? -4.217 4.373 6.158 1.00 61.22 103 GLY A C 1
ATOM 815 O O . GLY A 1 103 ? -3.578 4.382 7.210 1.00 61.22 103 GLY A O 1
ATOM 816 N N . GLU A 1 104 ? -4.995 3.341 5.806 1.00 62.50 104 GLU A N 1
ATOM 817 C CA . GLU A 1 104 ? -5.086 2.086 6.576 1.00 62.50 104 GLU A CA 1
ATOM 818 C C . GLU A 1 104 ? -4.243 0.943 5.967 1.00 62.50 104 GLU A C 1
ATOM 820 O O . GLU A 1 104 ? -4.175 -0.141 6.551 1.00 62.50 104 GLU A O 1
ATOM 825 N N . GLN A 1 105 ? -3.554 1.149 4.831 1.00 65.56 105 GLN A N 1
ATOM 826 C CA . GLN A 1 105 ? -2.593 0.161 4.336 1.00 65.56 105 GLN A CA 1
ATOM 827 C C . GLN A 1 105 ? -1.229 0.319 5.010 1.00 65.56 105 GLN A C 1
ATOM 829 O O . GLN A 1 105 ? -0.613 1.380 5.021 1.00 65.56 105 GLN A O 1
ATOM 834 N N . ASN A 1 106 ? -0.691 -0.797 5.500 1.00 75.56 106 ASN A N 1
ATOM 835 C CA . ASN A 1 106 ? 0.691 -0.833 5.964 1.00 75.56 106 ASN A CA 1
ATOM 836 C C . ASN A 1 106 ? 1.633 -0.861 4.745 1.00 75.56 106 ASN A C 1
ATOM 838 O O . ASN A 1 106 ? 1.681 -1.870 4.033 1.00 75.56 106 ASN A O 1
ATOM 842 N N . GLU A 1 107 ? 2.357 0.241 4.509 1.00 85.62 107 GLU A N 1
ATOM 843 C CA . GLU A 1 107 ? 3.483 0.298 3.566 1.00 85.62 107 GLU A CA 1
ATOM 844 C C . GLU A 1 107 ? 4.625 -0.589 4.085 1.00 85.62 107 GLU A C 1
ATOM 846 O O . GLU A 1 107 ? 5.105 -0.399 5.204 1.00 85.62 107 GLU A O 1
ATOM 851 N N . VAL A 1 108 ? 5.083 -1.539 3.268 1.00 92.94 108 VAL A N 1
ATOM 852 C CA . VAL A 1 108 ? 6.283 -2.344 3.543 1.00 92.94 108 VAL A CA 1
ATOM 853 C C . VAL A 1 108 ? 7.222 -2.249 2.347 1.00 92.94 108 VAL A C 1
ATOM 855 O O . VAL A 1 108 ? 6.796 -2.423 1.205 1.00 92.94 108 VAL A O 1
ATOM 858 N N . ILE A 1 109 ? 8.492 -1.948 2.612 1.00 95.62 109 ILE A N 1
ATOM 859 C CA . ILE A 1 109 ? 9.535 -1.821 1.592 1.00 95.62 109 ILE A CA 1
ATOM 860 C C . ILE A 1 109 ? 10.413 -3.074 1.637 1.00 95.62 109 ILE A C 1
ATOM 862 O O . ILE A 1 109 ? 10.867 -3.460 2.711 1.00 95.62 109 ILE A O 1
ATOM 866 N N . PHE A 1 110 ? 10.655 -3.663 0.471 1.00 97.56 110 PHE A N 1
ATOM 867 C CA . PHE A 1 110 ? 11.518 -4.817 0.242 1.00 97.56 110 PHE A CA 1
ATOM 868 C C . PHE A 1 110 ? 12.647 -4.423 -0.713 1.00 97.56 110 PHE A C 1
ATOM 870 O O . PHE A 1 110 ? 12.427 -3.665 -1.662 1.00 97.56 110 PHE A O 1
ATOM 877 N N . GLU A 1 111 ? 13.842 -4.956 -0.482 1.00 96.75 111 GLU A N 1
ATOM 878 C CA . GLU A 1 111 ? 14.973 -4.855 -1.408 1.00 96.75 111 GLU A CA 1
ATOM 879 C C . GLU A 1 111 ? 15.188 -6.216 -2.084 1.00 96.75 111 GLU A C 1
ATOM 881 O O . GLU A 1 111 ? 14.958 -7.259 -1.471 1.00 96.75 111 GLU A O 1
ATOM 886 N N . GLU A 1 112 ? 15.599 -6.220 -3.352 1.00 96.06 112 GLU A N 1
ATOM 887 C CA . GLU A 1 112 ? 15.884 -7.445 -4.109 1.00 96.06 112 GLU A CA 1
ATOM 888 C C . GLU A 1 112 ? 16.892 -8.344 -3.363 1.00 96.06 112 GLU A C 1
ATOM 890 O O . GLU A 1 112 ? 18.033 -7.948 -3.114 1.00 96.06 112 GLU A O 1
ATOM 895 N N . GLY A 1 113 ? 16.465 -9.561 -3.001 1.00 94.06 113 GLY A N 1
ATOM 896 C CA . GLY A 1 113 ? 17.232 -10.500 -2.173 1.00 94.06 113 GLY A CA 1
ATOM 897 C C . GLY A 1 113 ? 16.763 -10.617 -0.714 1.00 94.06 113 GLY A C 1
ATOM 898 O O . GLY A 1 113 ? 17.097 -11.610 -0.068 1.00 94.06 113 GLY A O 1
ATOM 899 N N . ASP A 1 114 ? 15.957 -9.673 -0.216 1.00 95.81 114 ASP A N 1
ATOM 900 C CA . ASP A 1 114 ? 15.194 -9.766 1.046 1.00 95.81 114 ASP A CA 1
ATOM 901 C C . ASP A 1 114 ? 13.692 -9.522 0.785 1.00 95.81 114 ASP A C 1
ATOM 903 O O . ASP A 1 114 ? 12.997 -8.761 1.455 1.00 95.81 114 ASP A O 1
ATOM 907 N N . ASP A 1 115 ? 13.191 -10.155 -0.276 1.00 95.88 115 ASP A N 1
ATOM 908 C CA . ASP A 1 115 ? 11.877 -9.943 -0.885 1.00 95.88 115 ASP A CA 1
ATOM 909 C C . ASP A 1 115 ? 10.975 -11.189 -0.836 1.00 95.88 115 ASP A C 1
ATOM 911 O O . ASP A 1 115 ? 9.957 -11.271 -1.525 1.00 95.88 115 ASP A O 1
ATOM 915 N N . ALA A 1 116 ? 11.299 -12.161 0.021 1.00 95.44 116 ALA A N 1
ATOM 916 C CA . ALA A 1 116 ? 10.588 -13.438 0.103 1.00 95.44 116 ALA A CA 1
ATOM 917 C C . ALA A 1 116 ? 9.071 -13.292 0.368 1.00 95.44 116 ALA A C 1
ATOM 919 O O . ALA A 1 116 ? 8.277 -14.022 -0.228 1.00 95.44 116 ALA A O 1
ATOM 920 N N . GLU A 1 117 ? 8.637 -12.342 1.212 1.00 92.31 117 GLU A N 1
ATOM 921 C CA . GLU A 1 117 ? 7.199 -12.079 1.429 1.00 92.31 117 GLU A CA 1
ATOM 922 C C . GLU A 1 117 ? 6.540 -11.409 0.209 1.00 92.31 117 GLU A C 1
ATOM 924 O O . GLU A 1 117 ? 5.378 -11.690 -0.091 1.00 92.31 117 GLU A O 1
ATOM 929 N N . PHE A 1 118 ? 7.276 -10.568 -0.525 1.00 94.50 118 PHE A N 1
ATOM 930 C CA . PHE A 1 118 ? 6.797 -9.913 -1.742 1.00 94.50 118 PHE A CA 1
ATOM 931 C C . PHE A 1 118 ? 6.588 -10.923 -2.878 1.00 94.50 118 PHE A C 1
ATOM 933 O O . PHE A 1 118 ? 5.498 -11.002 -3.446 1.00 94.50 118 PHE A O 1
ATOM 940 N N . LEU A 1 119 ? 7.588 -11.766 -3.149 1.00 95.25 119 LEU A N 1
ATOM 941 C CA . LEU A 1 119 ? 7.498 -12.841 -4.142 1.00 95.25 119 LEU A CA 1
ATOM 942 C C . LEU A 1 119 ? 6.380 -13.835 -3.793 1.00 95.25 119 LEU A C 1
ATOM 944 O O . LEU A 1 119 ? 5.571 -14.188 -4.652 1.00 95.25 119 LEU A O 1
ATOM 948 N N . ALA A 1 120 ? 6.254 -14.203 -2.514 1.00 92.88 120 ALA A N 1
ATOM 949 C CA . ALA A 1 120 ? 5.162 -15.045 -2.032 1.00 92.88 120 ALA A CA 1
ATOM 950 C C . ALA A 1 120 ? 3.778 -14.370 -2.097 1.00 92.88 120 ALA A C 1
ATOM 952 O O . ALA A 1 120 ? 2.770 -15.069 -2.004 1.00 92.88 120 ALA A O 1
ATOM 953 N N . ALA A 1 121 ? 3.686 -13.042 -2.229 1.00 91.25 121 ALA A N 1
ATOM 954 C CA . ALA A 1 121 ? 2.428 -12.353 -2.515 1.00 91.25 121 ALA A CA 1
ATOM 955 C C . ALA A 1 121 ? 2.086 -12.397 -4.014 1.00 91.25 121 ALA A C 1
ATOM 957 O O . ALA A 1 121 ? 0.927 -12.635 -4.353 1.00 91.25 121 ALA A O 1
ATOM 958 N N . LEU A 1 122 ? 3.081 -12.249 -4.900 1.00 92.50 122 LEU A N 1
ATOM 959 C CA . LEU A 1 122 ? 2.897 -12.385 -6.351 1.00 92.50 122 LEU A CA 1
ATOM 960 C C . LEU A 1 122 ? 2.483 -13.808 -6.751 1.00 92.50 122 LEU A C 1
ATOM 962 O O . LEU A 1 122 ? 1.519 -13.973 -7.494 1.00 92.50 122 LEU A O 1
ATOM 966 N N . ASP A 1 123 ? 3.137 -14.838 -6.201 1.00 92.19 123 ASP A N 1
ATOM 967 C CA . ASP A 1 123 ? 2.854 -16.250 -6.518 1.00 92.19 123 ASP A CA 1
ATOM 968 C C . ASP A 1 123 ? 1.436 -16.712 -6.116 1.00 92.19 123 ASP A C 1
ATOM 970 O O . ASP A 1 123 ? 0.953 -17.733 -6.604 1.00 92.19 123 ASP A O 1
ATOM 974 N N . LYS A 1 124 ? 0.736 -15.954 -5.261 1.00 89.06 124 LYS A N 1
ATOM 975 C CA . LYS A 1 124 ? -0.671 -16.204 -4.895 1.00 89.06 124 LYS A CA 1
ATOM 976 C C . LYS A 1 124 ? -1.675 -15.570 -5.868 1.00 89.06 124 LYS A C 1
ATOM 978 O O . LYS A 1 124 ? -2.855 -15.919 -5.842 1.00 89.06 124 LYS A O 1
ATOM 983 N N . GLY A 1 125 ? -1.215 -14.672 -6.738 1.00 86.75 125 GLY A N 1
ATOM 984 C CA . GLY A 1 125 ? -1.977 -14.113 -7.851 1.00 86.75 125 GLY A CA 1
ATOM 985 C C . GLY A 1 125 ? -2.939 -12.964 -7.518 1.00 86.75 125 GLY A C 1
ATOM 986 O O . GLY A 1 125 ? -3.087 -12.508 -6.382 1.00 86.75 125 GLY A O 1
ATOM 987 N N . GLU A 1 126 ? -3.618 -12.494 -8.566 1.00 84.81 126 GLU A N 1
ATOM 988 C CA . GLU A 1 126 ? -4.421 -11.258 -8.578 1.00 84.81 126 GLU A CA 1
ATOM 989 C C . GLU A 1 126 ? -5.645 -11.266 -7.654 1.00 84.81 126 GLU A C 1
ATOM 991 O O . GLU A 1 126 ? -6.125 -10.205 -7.267 1.00 84.81 126 GLU A O 1
ATOM 996 N N . ASN A 1 127 ? -6.174 -12.440 -7.304 1.00 82.50 127 ASN A N 1
ATOM 997 C CA . ASN A 1 127 ? -7.417 -12.551 -6.531 1.00 82.50 127 ASN A CA 1
ATOM 998 C C . ASN A 1 127 ? -7.191 -12.864 -5.040 1.00 82.50 127 ASN A C 1
ATOM 1000 O O . ASN A 1 127 ? -8.145 -12.803 -4.270 1.00 82.50 127 ASN A O 1
ATOM 1004 N N . TYR A 1 128 ? -5.961 -13.198 -4.631 1.00 77.75 128 TYR A N 1
ATOM 1005 C CA . TYR A 1 128 ? -5.646 -13.575 -3.250 1.00 77.75 128 TYR A CA 1
ATOM 1006 C C . TYR A 1 128 ? -5.802 -12.395 -2.288 1.00 77.75 128 TYR A C 1
ATOM 1008 O O . TYR A 1 128 ? -5.232 -11.326 -2.524 1.00 77.75 128 TYR A O 1
ATOM 1016 N N . LYS A 1 129 ? -6.486 -12.598 -1.158 1.00 70.44 129 LYS A N 1
ATOM 1017 C CA . LYS A 1 129 ? -6.533 -11.619 -0.069 1.00 70.44 129 LYS A CA 1
ATOM 1018 C C . LYS A 1 129 ? -5.683 -12.074 1.107 1.00 70.44 129 LYS A C 1
ATOM 1020 O O . LYS A 1 129 ? -5.617 -13.245 1.467 1.00 70.44 129 LYS A O 1
ATOM 1025 N N . VAL A 1 130 ? -5.090 -11.104 1.799 1.00 62.34 130 VAL A N 1
ATOM 1026 C CA . VAL A 1 130 ? -4.391 -11.362 3.067 1.00 62.34 130 VAL A CA 1
ATOM 1027 C C . VAL A 1 130 ? -5.363 -11.846 4.158 1.00 62.34 130 VAL A C 1
ATOM 1029 O O . VAL A 1 130 ? -4.950 -12.629 5.009 1.00 62.34 130 VAL A O 1
ATOM 1032 N N . SER A 1 131 ? -6.644 -11.450 4.100 1.00 60.41 131 SER A N 1
ATOM 1033 C CA . SER A 1 131 ? -7.716 -11.973 4.963 1.00 60.41 131 SER A CA 1
ATOM 1034 C C . SER A 1 131 ? -7.870 -13.488 4.839 1.00 60.41 131 SER A C 1
ATOM 1036 O O . SER A 1 131 ? -7.923 -14.164 5.862 1.00 60.41 131 SER A O 1
ATOM 1038 N N . ASP A 1 132 ? -7.833 -14.026 3.616 1.00 52.78 132 ASP A N 1
ATOM 1039 C CA . ASP A 1 132 ? -8.013 -15.457 3.346 1.00 52.78 132 ASP A CA 1
ATOM 1040 C C . ASP A 1 132 ? -6.963 -16.283 4.103 1.00 52.78 132 ASP A C 1
ATOM 1042 O O . ASP A 1 132 ? -7.280 -17.281 4.739 1.00 52.78 132 ASP A O 1
ATOM 1046 N N . ALA A 1 133 ? -5.703 -15.835 4.122 1.00 53.66 133 ALA A N 1
ATOM 1047 C CA . ALA A 1 133 ? -4.637 -16.523 4.854 1.00 53.66 133 ALA A CA 1
ATOM 1048 C C . ALA A 1 133 ? -4.713 -16.369 6.384 1.00 53.66 133 ALA A C 1
ATOM 1050 O O . ALA A 1 133 ? -4.096 -17.164 7.093 1.00 53.66 133 ALA A O 1
ATOM 1051 N N . VAL A 1 134 ? -5.430 -15.371 6.909 1.00 54.59 134 VAL A N 1
ATOM 1052 C CA . VAL A 1 134 ? -5.746 -15.292 8.347 1.00 54.59 134 VAL A CA 1
ATOM 1053 C C . VAL A 1 134 ? -6.887 -16.254 8.674 1.00 54.59 134 VAL A C 1
ATOM 1055 O O . VAL A 1 134 ? -6.791 -16.985 9.657 1.00 54.59 134 VAL A O 1
ATOM 1058 N N . GLN A 1 135 ? -7.906 -16.317 7.815 1.00 48.50 135 GLN A N 1
ATOM 1059 C CA . GLN A 1 135 ? -9.031 -17.236 7.946 1.00 48.50 135 GLN A CA 1
ATOM 1060 C C . GLN A 1 135 ? -8.574 -18.704 7.873 1.00 48.50 135 GLN A C 1
ATOM 1062 O O . GLN A 1 135 ? -8.785 -19.439 8.832 1.00 48.50 135 GLN A O 1
ATOM 1067 N N . PHE A 1 136 ? -7.827 -19.102 6.836 1.00 40.66 136 PHE A N 1
ATOM 1068 C CA . PHE A 1 136 ? -7.275 -20.461 6.714 1.00 40.66 136 PHE A CA 1
ATOM 1069 C C . PHE A 1 136 ? -6.380 -20.866 7.895 1.00 40.66 136 PHE A C 1
ATOM 1071 O O . PHE A 1 136 ? -6.339 -22.038 8.259 1.00 40.66 136 PHE A O 1
ATOM 1078 N N . ARG A 1 137 ? -5.650 -19.920 8.509 1.00 49.91 137 ARG A N 1
ATOM 1079 C CA . ARG A 1 137 ? -4.856 -20.202 9.718 1.00 49.91 137 ARG A CA 1
ATOM 1080 C C . ARG A 1 137 ? -5.752 -20.486 10.919 1.00 49.91 137 ARG A C 1
ATOM 1082 O O . ARG A 1 137 ? -5.548 -21.503 11.572 1.00 49.91 137 ARG A O 1
ATOM 1089 N N . ALA A 1 138 ? -6.750 -19.636 11.159 1.00 44.62 138 ALA A N 1
ATOM 1090 C CA . ALA A 1 138 ? -7.717 -19.825 12.238 1.00 44.62 138 ALA A CA 1
ATOM 1091 C C . ALA A 1 138 ? -8.520 -21.130 12.073 1.00 44.62 138 ALA A C 1
ATOM 1093 O O . ALA A 1 138 ? -8.729 -21.841 13.049 1.00 44.62 138 ALA A O 1
ATOM 1094 N N . GLU A 1 139 ? -8.902 -21.479 10.842 1.00 45.12 139 GLU A N 1
ATOM 1095 C CA . GLU A 1 139 ? -9.545 -22.758 10.512 1.00 45.12 139 GLU A CA 1
ATOM 1096 C C . GLU A 1 139 ? -8.595 -23.947 10.759 1.00 45.12 139 GLU A C 1
ATOM 1098 O O . GLU A 1 139 ? -8.996 -24.936 11.366 1.00 45.12 139 GLU A O 1
ATOM 1103 N N . SER A 1 140 ? -7.310 -23.839 10.388 1.00 54.62 140 SER A N 1
ATOM 1104 C CA . SER A 1 140 ? -6.322 -24.913 10.606 1.00 54.62 140 SER A CA 1
ATOM 1105 C C . SER A 1 140 ? -5.963 -25.176 12.075 1.00 54.62 140 SER A C 1
ATOM 1107 O O . SER A 1 140 ? -5.465 -26.254 12.393 1.00 54.62 140 SER A O 1
ATOM 1109 N N . GLU A 1 141 ? -6.193 -24.209 12.968 1.00 55.84 141 GLU A N 1
ATOM 1110 C CA . GLU A 1 141 ? -5.928 -24.349 14.406 1.00 55.84 141 GLU A CA 1
ATOM 1111 C C . GLU A 1 141 ? -7.116 -24.937 15.194 1.00 55.84 141 GLU A C 1
ATOM 1113 O O . GLU A 1 141 ? -6.928 -25.302 16.356 1.00 55.84 141 GLU A O 1
ATOM 1118 N N . LEU A 1 142 ? -8.321 -25.040 14.608 1.00 52.59 142 LEU A N 1
ATOM 1119 C CA . LEU A 1 142 ? -9.550 -25.284 15.381 1.00 52.59 142 LEU A CA 1
ATOM 1120 C C . LEU A 1 142 ? -10.121 -26.716 15.343 1.00 52.59 142 LEU A C 1
ATOM 1122 O O . LEU A 1 142 ? -11.028 -27.004 16.121 1.00 52.59 142 LEU A O 1
ATOM 1126 N N . GLU A 1 143 ? -9.610 -27.626 14.507 1.00 54.47 143 GLU A N 1
ATOM 1127 C CA . GLU A 1 143 ? -10.134 -29.002 14.410 1.00 54.47 143 GLU A CA 1
ATOM 1128 C C . GLU A 1 143 ? -9.126 -30.072 14.854 1.00 54.47 143 GLU A C 1
ATOM 1130 O O . GLU A 1 143 ? -8.482 -30.762 14.063 1.00 54.47 143 GLU A O 1
ATOM 1135 N N . LEU A 1 144 ? -9.070 -30.280 16.171 1.00 52.31 144 LEU A N 1
ATOM 1136 C CA . LEU A 1 144 ? -8.917 -31.624 16.722 1.00 52.31 144 LEU A CA 1
ATOM 1137 C C . LEU A 1 144 ? -10.289 -32.056 17.245 1.00 52.31 144 LEU A C 1
ATOM 1139 O O . LEU A 1 144 ? -10.639 -31.724 18.378 1.00 52.31 144 LEU A O 1
ATOM 1143 N N . GLU A 1 145 ? -11.057 -32.777 16.418 1.00 55.66 145 GLU A N 1
ATOM 1144 C CA . GLU A 1 145 ? -12.309 -33.415 16.848 1.00 55.66 145 GLU A CA 1
ATOM 1145 C C . GLU A 1 145 ? -12.063 -34.198 18.141 1.00 55.66 145 GLU A C 1
ATOM 1147 O O . GLU A 1 145 ? -11.219 -35.101 18.187 1.00 55.66 145 GLU A O 1
ATOM 1152 N N . THR A 1 146 ? -12.808 -33.877 19.196 1.00 61.69 146 THR A N 1
ATOM 1153 C CA . THR A 1 146 ? -12.733 -34.650 20.432 1.00 61.69 146 THR A CA 1
ATOM 1154 C C . THR A 1 146 ? -13.745 -35.787 20.372 1.00 61.69 146 THR A C 1
ATOM 1156 O O . THR A 1 146 ? -14.813 -35.662 19.775 1.00 61.69 146 THR A O 1
ATOM 1159 N N . ASP A 1 147 ? -13.470 -36.916 21.029 1.00 54.94 147 ASP A N 1
ATOM 1160 C CA . ASP A 1 147 ? -14.406 -38.053 21.025 1.00 54.94 147 ASP A CA 1
ATOM 1161 C C . ASP A 1 147 ? -15.776 -37.736 21.676 1.00 54.94 147 ASP A C 1
ATOM 1163 O O . ASP A 1 147 ? -16.703 -38.543 21.585 1.00 54.94 147 ASP A O 1
ATOM 1167 N N . ALA A 1 148 ? -15.937 -36.555 22.289 1.00 55.41 148 ALA A N 1
ATOM 1168 C CA . ALA A 1 148 ? -17.219 -36.036 22.757 1.00 55.41 148 ALA A CA 1
ATOM 1169 C C . ALA A 1 148 ? -18.179 -35.675 21.606 1.00 55.41 148 ALA A C 1
ATOM 1171 O O . ALA A 1 148 ? -19.382 -35.912 21.720 1.00 55.41 148 ALA A O 1
ATOM 1172 N N . ASP A 1 149 ? -17.668 -35.167 20.482 1.00 54.22 149 ASP A N 1
ATOM 1173 C CA . ASP A 1 149 ? -18.490 -34.652 19.378 1.00 54.22 149 ASP A CA 1
ATOM 1174 C C . ASP A 1 149 ? -19.225 -35.790 18.638 1.00 54.22 149 ASP A C 1
ATOM 1176 O O . ASP A 1 149 ? -20.385 -35.660 18.237 1.00 54.22 149 ASP A O 1
ATOM 1180 N N . LYS A 1 150 ? -18.617 -36.986 18.599 1.00 53.56 150 LYS A N 1
ATOM 1181 C CA . LYS A 1 150 ? -19.232 -38.223 18.076 1.00 53.56 150 LYS A CA 1
ATOM 1182 C C . LYS A 1 150 ? -20.414 -38.733 18.907 1.00 53.56 150 LYS A C 1
ATOM 1184 O O . LYS A 1 150 ? -21.211 -39.515 18.391 1.00 53.56 150 LYS A O 1
ATOM 1189 N N . ALA A 1 151 ? -20.550 -38.320 20.169 1.00 54.28 151 ALA A N 1
ATOM 1190 C CA . ALA A 1 151 ? -21.655 -38.750 21.028 1.00 54.28 151 ALA A CA 1
ATOM 1191 C C . ALA A 1 151 ? -22.948 -37.946 20.795 1.00 54.28 151 ALA A C 1
ATOM 1193 O O . ALA A 1 151 ? -24.037 -38.448 21.075 1.00 54.28 151 ALA A O 1
ATOM 1194 N N . VAL A 1 152 ? -22.849 -36.717 20.273 1.00 53.47 152 VAL A N 1
ATOM 1195 C CA . VAL A 1 152 ? -23.999 -35.809 20.100 1.00 53.47 152 VAL A CA 1
ATOM 1196 C C . VAL A 1 152 ? -24.811 -36.146 18.842 1.00 53.47 152 VAL A C 1
ATOM 1198 O O . VAL A 1 152 ? -26.032 -36.026 18.848 1.00 53.47 152 VAL A O 1
ATOM 1201 N N . ALA A 1 153 ? -24.165 -36.667 17.795 1.00 50.81 153 ALA A N 1
ATOM 1202 C CA . ALA A 1 153 ? -24.806 -37.039 16.526 1.00 50.81 153 ALA A CA 1
ATOM 1203 C C . ALA A 1 153 ? -25.771 -38.249 16.605 1.00 50.81 153 ALA A C 1
ATOM 1205 O O . ALA A 1 153 ? -26.369 -38.626 15.599 1.00 50.81 153 ALA A O 1
ATOM 1206 N N . ALA A 1 154 ? -25.919 -38.883 17.773 1.00 48.62 154 ALA A N 1
ATOM 1207 C CA . ALA A 1 154 ? -26.691 -40.115 17.955 1.00 48.62 154 ALA A CA 1
ATOM 1208 C C . ALA A 1 154 ? -28.138 -39.908 18.461 1.00 48.62 154 ALA A C 1
ATOM 1210 O O . ALA A 1 154 ? -28.795 -40.894 18.801 1.00 48.62 154 ALA A O 1
ATOM 1211 N N . ILE A 1 155 ? -28.636 -38.665 18.562 1.00 52.53 155 ILE A N 1
ATOM 1212 C CA . ILE A 1 155 ? -29.944 -38.364 19.178 1.00 52.53 155 ILE A CA 1
ATOM 1213 C C . ILE A 1 155 ? -30.793 -37.422 18.308 1.00 52.53 155 ILE A C 1
ATOM 1215 O O . ILE A 1 155 ? -30.738 -36.206 18.449 1.00 52.53 155 ILE A O 1
ATOM 1219 N N . GLU A 1 156 ? -31.661 -38.008 17.484 1.00 46.53 156 GLU A N 1
ATOM 1220 C CA . GLU A 1 156 ? -32.810 -37.366 16.826 1.00 46.53 156 GLU A CA 1
ATOM 1221 C C . GLU A 1 156 ? -33.889 -38.439 16.517 1.00 46.53 156 GLU A C 1
ATOM 1223 O O . GLU A 1 156 ? -33.545 -39.618 16.403 1.00 46.53 156 GLU A O 1
ATOM 1228 N N . PRO A 1 157 ? -35.167 -38.083 16.266 1.00 54.56 157 PRO A N 1
ATOM 1229 C CA . PRO A 1 157 ? -35.960 -37.093 17.007 1.00 54.56 157 PRO A CA 1
ATOM 1230 C C . PRO A 1 157 ? -37.448 -37.510 17.173 1.00 54.56 157 PRO A C 1
ATOM 1232 O O . PRO A 1 157 ? -38.052 -38.058 16.254 1.00 54.56 157 PRO A O 1
ATOM 1235 N N . GLU A 1 158 ? -38.125 -37.127 18.264 1.00 36.97 158 GLU A N 1
ATOM 1236 C CA . GLU A 1 158 ? -39.603 -37.132 18.273 1.00 36.97 158 GLU A CA 1
ATOM 1237 C C . GLU A 1 158 ? -40.245 -36.154 19.273 1.00 36.97 158 GLU A C 1
ATOM 1239 O O . GLU A 1 158 ? -40.249 -36.366 20.483 1.00 36.97 158 GLU A O 1
ATOM 1244 N N . HIS A 1 159 ? -40.860 -35.086 18.747 1.00 38.59 159 HIS A N 1
ATOM 1245 C CA . HIS A 1 159 ? -42.327 -34.987 18.733 1.00 38.59 159 HIS A CA 1
ATOM 1246 C C . HIS A 1 159 ? -42.846 -33.831 17.861 1.00 38.59 159 HIS A C 1
ATOM 1248 O O . HIS A 1 159 ? -42.303 -32.730 17.830 1.00 38.59 159 HIS A O 1
ATOM 1254 N N . LYS A 1 160 ? -43.966 -34.100 17.186 1.00 41.50 160 LYS A N 1
ATOM 1255 C CA . LYS A 1 160 ? -44.723 -33.183 16.329 1.00 41.50 160 LYS A CA 1
ATOM 1256 C C . LYS A 1 160 ? -46.003 -32.741 17.058 1.00 41.50 160 LYS A C 1
ATOM 1258 O O . LYS A 1 160 ? -46.758 -33.610 17.486 1.00 41.50 160 LYS A O 1
ATOM 1263 N N . ALA A 1 161 ? -46.289 -31.436 17.152 1.00 37.31 161 ALA A N 1
ATOM 1264 C CA . ALA A 1 161 ? -47.568 -30.918 17.669 1.00 37.31 161 ALA A CA 1
ATOM 1265 C C . ALA A 1 161 ? -47.984 -29.562 17.044 1.00 37.31 161 ALA A C 1
ATOM 1267 O O . ALA A 1 161 ? -47.145 -28.769 16.631 1.00 37.31 161 ALA A O 1
ATOM 1268 N N . GLU A 1 162 ? -49.299 -29.325 16.985 1.00 37.97 162 GLU A N 1
ATOM 1269 C CA . GLU A 1 162 ? -50.054 -28.431 16.077 1.00 37.97 162 GLU A CA 1
ATOM 1270 C C . GLU A 1 162 ? -51.275 -27.846 16.857 1.00 37.97 162 GLU A C 1
ATOM 1272 O O . GLU A 1 162 ? -51.771 -28.536 17.746 1.00 37.97 162 GLU A O 1
ATOM 1277 N N . ILE A 1 163 ? -51.871 -26.650 16.662 1.00 38.09 163 ILE A N 1
ATOM 1278 C CA . ILE A 1 163 ? -51.735 -25.484 15.744 1.00 38.09 163 ILE A CA 1
ATOM 1279 C C . ILE A 1 163 ? -52.228 -24.215 16.513 1.00 38.09 163 ILE A C 1
ATOM 1281 O O . ILE A 1 163 ? -53.202 -24.373 17.255 1.00 38.09 163 ILE A O 1
ATOM 1285 N N . LYS A 1 164 ? -51.715 -22.977 16.280 1.00 32.06 164 LYS A N 1
ATOM 1286 C CA . LYS A 1 164 ? -52.564 -21.741 16.173 1.00 32.06 164 LYS A CA 1
ATOM 1287 C C . LYS A 1 164 ? -51.860 -20.411 15.829 1.00 32.06 164 LYS A C 1
ATOM 1289 O O . LYS A 1 164 ? -50.738 -20.165 16.250 1.00 32.06 164 LYS A O 1
ATOM 1294 N N . GLU A 1 165 ? -52.589 -19.535 15.129 1.00 41.09 165 GLU A N 1
ATOM 1295 C CA . GLU A 1 165 ? -52.175 -18.183 14.707 1.00 41.09 165 GLU A CA 1
ATOM 1296 C C . GLU A 1 165 ? -52.693 -17.053 15.634 1.00 41.09 165 GLU A C 1
ATOM 1298 O O . GLU A 1 165 ? -53.818 -17.150 16.125 1.00 41.09 165 GLU A O 1
ATOM 1303 N N . THR A 1 166 ? -51.871 -15.990 15.764 1.00 37.09 166 THR A N 1
ATOM 1304 C CA . THR A 1 166 ? -52.165 -14.555 16.079 1.00 37.09 166 THR A CA 1
ATOM 1305 C C . THR A 1 166 ? -52.921 -14.174 17.381 1.00 37.09 166 THR A C 1
ATOM 1307 O O . THR A 1 166 ? -53.780 -14.919 17.846 1.00 37.09 166 THR A O 1
ATOM 1310 N N . PRO A 1 167 ? -52.611 -13.014 18.030 1.00 35.59 167 PRO A N 1
ATOM 1311 C CA . PRO A 1 167 ? -52.368 -11.694 17.413 1.00 35.59 167 PRO A CA 1
ATOM 1312 C C . PRO A 1 167 ? -51.081 -10.946 17.833 1.00 35.59 167 PRO A C 1
ATOM 1314 O O . PRO A 1 167 ? -50.303 -11.401 18.665 1.00 35.59 167 PRO A O 1
ATOM 1317 N N . GLU A 1 168 ? -50.873 -9.775 17.220 1.00 45.09 168 GLU A N 1
ATOM 1318 C CA . GLU A 1 168 ? -49.719 -8.883 17.412 1.00 45.09 168 GLU A CA 1
ATOM 1319 C C . GLU A 1 168 ? -49.569 -8.352 18.850 1.00 45.09 168 GLU A C 1
ATOM 1321 O O . GLU A 1 168 ? -50.510 -7.798 19.421 1.00 45.09 168 GLU A O 1
ATOM 1326 N N . ILE A 1 169 ? -48.342 -8.391 19.383 1.00 31.70 169 ILE A N 1
ATOM 1327 C CA . ILE A 1 169 ? -47.901 -7.552 20.506 1.00 31.70 169 ILE A CA 1
ATOM 1328 C C . ILE A 1 169 ? -46.520 -6.982 20.163 1.00 31.70 169 ILE A C 1
ATOM 1330 O O . ILE A 1 169 ? -45.576 -7.724 19.899 1.00 31.70 169 ILE A O 1
ATOM 1334 N N . ARG A 1 170 ? -46.400 -5.650 20.177 1.00 43.53 170 ARG A N 1
ATOM 1335 C CA . ARG A 1 170 ? -45.113 -4.945 20.096 1.00 43.53 170 ARG A CA 1
ATOM 1336 C C . ARG A 1 170 ? -44.354 -5.085 21.415 1.00 43.53 170 ARG A C 1
ATOM 1338 O O . ARG A 1 170 ? -44.888 -4.647 22.428 1.00 43.53 170 ARG A O 1
ATOM 1345 N N . THR A 1 171 ? -43.092 -5.505 21.360 1.00 31.38 171 THR A N 1
ATOM 1346 C CA . THR A 1 171 ? -42.033 -5.021 22.267 1.00 31.38 171 THR A CA 1
ATOM 1347 C C . THR A 1 171 ? -40.646 -5.318 21.695 1.00 31.38 171 THR A C 1
ATOM 1349 O O . THR A 1 171 ? -40.361 -6.447 21.311 1.00 31.38 171 THR A O 1
ATOM 1352 N N . GLU A 1 172 ? -39.805 -4.282 21.704 1.00 37.72 172 GLU A N 1
ATOM 1353 C CA . GLU 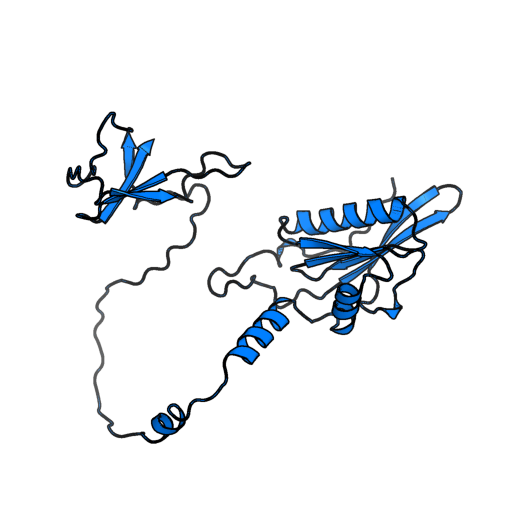A 1 172 ? -38.334 -4.283 21.821 1.00 37.72 172 GLU A CA 1
ATOM 1354 C C . GLU A 1 172 ? -37.807 -5.479 22.676 1.00 37.72 172 GLU A C 1
ATOM 1356 O O . GLU A 1 172 ? -38.521 -5.963 23.552 1.00 37.72 172 GLU A O 1
ATOM 1361 N N . ILE A 1 173 ? -36.571 -5.994 22.579 1.00 37.19 173 ILE A N 1
ATOM 1362 C CA . ILE A 1 173 ? -35.260 -5.312 22.679 1.00 37.19 173 ILE A CA 1
ATOM 1363 C C . ILE A 1 173 ? -34.145 -6.233 22.116 1.00 37.19 173 ILE A C 1
ATOM 1365 O O . ILE A 1 173 ? -34.092 -7.396 22.504 1.00 37.19 173 ILE A O 1
ATOM 1369 N N . SER A 1 174 ? -33.199 -5.699 21.325 1.00 30.73 174 SER A N 1
ATOM 1370 C CA . SER A 1 174 ? -31.766 -6.109 21.277 1.00 30.73 174 SER A CA 1
ATOM 1371 C C . SER A 1 174 ? -30.996 -5.182 20.312 1.00 30.73 174 SER A C 1
ATOM 1373 O O . SER A 1 174 ? -30.982 -5.383 19.104 1.00 30.73 174 SER A O 1
ATOM 1375 N N . SER A 1 175 ? -30.578 -3.994 20.752 1.00 43.91 175 SER A N 1
ATOM 1376 C CA . SER A 1 175 ? -29.198 -3.706 21.192 1.00 43.91 175 SER A CA 1
ATOM 1377 C C . SER A 1 175 ? -28.083 -3.923 20.146 1.00 43.91 175 SER A C 1
ATOM 1379 O O . SER A 1 175 ? -27.210 -4.770 20.324 1.00 43.91 175 SER A O 1
ATOM 1381 N N . SER A 1 176 ? -28.038 -3.071 19.118 1.00 33.84 176 SER A N 1
ATOM 1382 C CA . SER A 1 176 ? -26.879 -2.891 18.224 1.00 33.84 176 SER A CA 1
ATOM 1383 C C . SER A 1 176 ? -26.456 -1.412 18.160 1.00 33.84 176 SER A C 1
ATOM 1385 O O . SER A 1 176 ? -26.783 -0.666 17.241 1.00 33.84 176 SER A O 1
ATOM 1387 N N . ALA A 1 177 ? -25.726 -0.953 19.181 1.00 30.56 177 ALA A N 1
ATOM 1388 C CA . ALA A 1 177 ? -25.215 0.419 19.233 1.00 30.56 177 ALA A CA 1
ATOM 1389 C C . ALA A 1 177 ? -23.991 0.590 18.311 1.00 30.56 177 ALA A C 1
ATOM 1391 O O . ALA A 1 177 ? -22.868 0.247 18.685 1.00 30.56 177 ALA A O 1
ATOM 1392 N N . ALA A 1 178 ? -24.210 1.129 17.110 1.00 35.88 178 ALA A N 1
ATOM 1393 C CA . ALA A 1 178 ? -23.141 1.501 16.183 1.00 35.88 178 ALA A CA 1
ATOM 1394 C C . ALA A 1 178 ? -22.298 2.689 16.714 1.00 35.88 178 ALA A C 1
ATOM 1396 O O . ALA A 1 178 ? -22.796 3.493 17.508 1.00 35.88 178 ALA A O 1
ATOM 1397 N N . PRO A 1 179 ? -21.030 2.854 16.281 1.00 42.97 179 PRO A N 1
ATOM 1398 C CA . PRO A 1 179 ? -20.234 4.035 16.617 1.00 42.97 179 PRO A CA 1
ATOM 1399 C C . PRO A 1 179 ? -20.867 5.308 16.033 1.00 42.97 179 PRO A C 1
ATOM 1401 O O . PRO A 1 179 ? -21.075 5.400 14.826 1.00 42.97 179 PRO A O 1
ATOM 1404 N N . GLY A 1 180 ? -21.167 6.285 16.894 1.00 37.72 180 GLY A N 1
ATOM 1405 C CA . GLY A 1 180 ? -21.876 7.507 16.505 1.00 37.72 180 GLY A CA 1
ATOM 1406 C C . GLY A 1 180 ? -21.140 8.353 15.461 1.00 37.72 180 GLY A C 1
ATOM 1407 O O . GLY A 1 180 ? -19.928 8.562 15.545 1.00 37.72 180 GLY A O 1
ATOM 1408 N N . ILE A 1 181 ? -21.908 8.873 14.504 1.00 42.31 181 ILE A N 1
ATOM 1409 C CA . ILE A 1 181 ? -21.461 9.818 13.472 1.00 42.31 181 ILE A CA 1
ATOM 1410 C C . ILE A 1 181 ? -21.060 11.150 14.147 1.00 42.31 181 ILE A C 1
ATOM 1412 O O . ILE A 1 181 ? -21.727 11.556 15.103 1.00 42.31 181 ILE A O 1
ATOM 1416 N N . PRO A 1 182 ? -20.023 11.881 13.684 1.00 38.44 182 PRO A N 1
ATOM 1417 C CA . PRO A 1 182 ? -19.706 13.207 14.217 1.00 38.44 182 PRO A CA 1
ATOM 1418 C C . PRO A 1 182 ? -20.916 14.151 14.128 1.00 38.44 182 PRO A C 1
ATOM 1420 O O . PRO A 1 182 ? -21.433 14.409 13.044 1.00 38.44 182 PRO A O 1
ATOM 1423 N N . GLY A 1 183 ? -21.377 14.653 15.278 1.00 45.28 183 GLY A N 1
ATOM 1424 C CA . GLY A 1 183 ? -22.594 15.469 15.391 1.00 45.28 183 GLY A CA 1
ATOM 1425 C C . GLY A 1 183 ? -23.868 14.700 15.769 1.00 45.28 183 GLY A C 1
ATOM 1426 O O . GLY A 1 183 ? -24.884 15.332 16.048 1.00 45.28 183 GLY A O 1
ATOM 1427 N N . GLN A 1 184 ? -23.831 13.366 15.847 1.00 47.62 184 GLN A N 1
ATOM 1428 C CA . GLN A 1 184 ? -24.936 12.576 16.384 1.00 47.62 184 GLN A CA 1
ATOM 1429 C C . GLN A 1 184 ? -24.892 12.594 17.916 1.00 47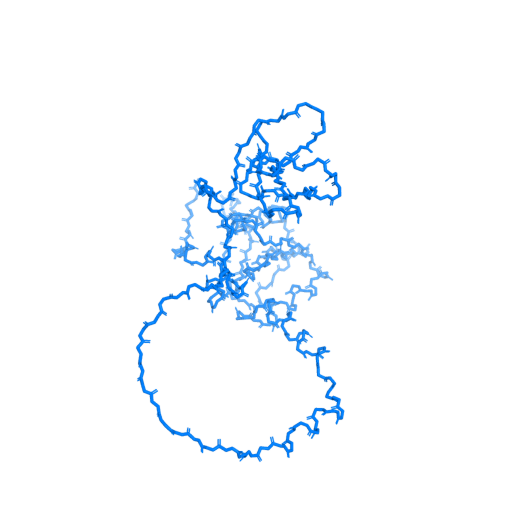.62 184 GLN A C 1
ATOM 1431 O O . GLN A 1 184 ? -24.028 11.983 18.548 1.00 47.62 184 GLN A O 1
ATOM 1436 N N . ILE A 1 185 ? -25.830 13.328 18.509 1.00 49.12 185 ILE A N 1
ATOM 1437 C CA . ILE A 1 185 ? -26.014 13.401 19.957 1.00 49.12 185 ILE A CA 1
ATOM 1438 C C . ILE A 1 185 ? -26.571 12.049 20.424 1.00 49.12 185 ILE A C 1
ATOM 1440 O O . ILE A 1 185 ? -27.644 11.638 19.993 1.00 49.12 185 ILE A O 1
ATOM 1444 N N . ASP A 1 186 ? -25.839 11.338 21.281 1.00 55.69 186 ASP A N 1
ATOM 1445 C CA . ASP A 1 186 ? -26.394 10.187 21.999 1.00 55.69 186 ASP A CA 1
ATOM 1446 C C . ASP A 1 186 ? -27.194 10.717 23.194 1.00 55.69 186 ASP A C 1
ATOM 1448 O O . ASP A 1 186 ? -26.632 10.953 24.272 1.00 55.69 186 ASP A O 1
ATOM 1452 N N . ASP A 1 187 ? -28.495 10.926 22.970 1.00 59.41 187 ASP A N 1
ATOM 1453 C CA . ASP A 1 187 ? -29.474 11.412 23.956 1.00 59.41 187 ASP A CA 1
ATOM 1454 C C . ASP A 1 187 ? -29.535 10.535 25.226 1.00 59.41 187 ASP A C 1
ATOM 1456 O O . ASP A 1 187 ? -30.024 10.973 26.269 1.00 59.41 187 ASP A O 1
ATOM 1460 N N . SER A 1 188 ? -28.978 9.318 25.185 1.00 73.56 188 SER A N 1
ATOM 1461 C CA . SER A 1 188 ? -28.862 8.409 26.333 1.00 73.56 188 SER A CA 1
ATOM 1462 C C . SER A 1 188 ? -27.825 8.855 27.377 1.00 73.56 188 SER A C 1
ATOM 1464 O O . SER A 1 188 ? -27.745 8.249 28.450 1.00 73.56 188 SER A O 1
ATOM 1466 N N . ILE A 1 189 ? -26.984 9.855 27.076 1.00 82.69 189 ILE A N 1
ATOM 1467 C CA . ILE A 1 189 ? -25.871 10.274 27.941 1.00 82.69 189 ILE A CA 1
ATOM 1468 C C . ILE A 1 189 ? -25.992 11.756 28.311 1.00 82.69 189 ILE A C 1
ATOM 1470 O O . ILE A 1 189 ? -25.672 12.648 27.525 1.00 82.69 189 ILE A O 1
ATOM 1474 N N . MET A 1 190 ? -26.363 12.013 29.566 1.00 83.81 190 MET A N 1
ATOM 1475 C CA . MET A 1 190 ? -26.558 13.362 30.105 1.00 83.81 190 MET A CA 1
ATOM 1476 C C . MET A 1 190 ? -25.247 14.162 30.146 1.00 83.81 190 MET A C 1
ATOM 1478 O O . MET A 1 190 ? -24.182 13.603 30.392 1.00 83.81 190 MET A O 1
ATOM 1482 N N . THR A 1 191 ? -25.308 15.483 29.978 1.00 88.44 191 THR A N 1
ATOM 1483 C CA . THR A 1 191 ? -24.154 16.376 30.196 1.00 88.44 191 THR A CA 1
ATOM 1484 C C . THR A 1 191 ? -24.382 17.200 31.457 1.00 88.44 191 THR A C 1
ATOM 1486 O O . THR A 1 191 ? -25.434 17.819 31.596 1.00 88.44 191 THR A O 1
ATOM 1489 N N . VAL A 1 192 ? -23.413 17.204 32.374 1.00 88.75 192 VAL A N 1
ATOM 1490 C CA . VAL A 1 192 ? -23.466 17.958 33.639 1.00 88.75 192 VAL A CA 1
ATOM 1491 C C . VAL A 1 192 ? -22.208 18.805 33.822 1.00 88.75 192 VAL A C 1
ATOM 1493 O O . VAL A 1 192 ? -21.159 18.505 33.251 1.00 88.75 192 VAL A O 1
ATOM 1496 N N . GLU A 1 193 ? -22.302 19.855 34.633 1.00 86.00 193 GLU A N 1
ATOM 1497 C CA . GLU A 1 193 ? -2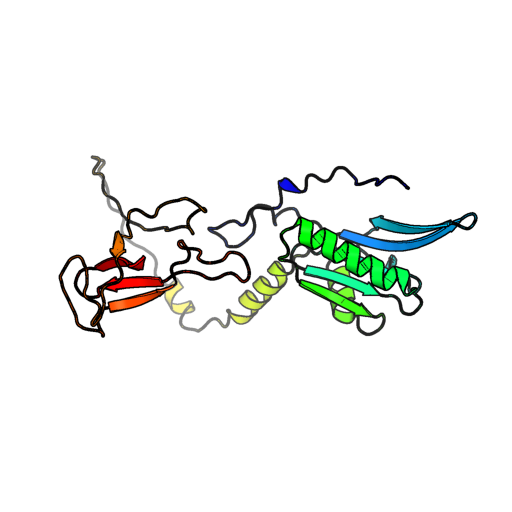1.132 20.639 35.034 1.00 86.00 193 GLU A CA 1
ATOM 1498 C C . GLU A 1 193 ? -20.222 19.824 35.959 1.00 86.00 193 GLU A C 1
ATOM 1500 O O . GLU A 1 193 ? -20.683 19.086 36.839 1.00 86.00 193 GLU A O 1
ATOM 1505 N N . LYS A 1 194 ? -18.909 19.968 35.775 1.00 83.69 194 LYS A N 1
ATOM 1506 C CA . LYS A 1 194 ? -17.912 19.322 36.626 1.00 83.69 194 LYS A CA 1
ATOM 1507 C C . LYS A 1 194 ? -17.926 19.902 38.047 1.00 83.69 194 LYS A C 1
ATOM 1509 O O . LYS A 1 194 ? -17.319 20.933 38.324 1.00 83.69 194 LYS A O 1
ATOM 1514 N N . MET A 1 195 ? -18.567 19.191 38.971 1.00 77.56 195 MET A N 1
ATOM 1515 C CA . MET A 1 195 ? -18.563 19.534 40.395 1.00 77.56 195 MET A CA 1
ATOM 1516 C C . MET A 1 195 ? -17.170 19.404 41.037 1.00 77.56 195 MET A C 1
ATOM 1518 O O . MET A 1 195 ? -16.447 18.431 40.801 1.00 77.56 195 MET A O 1
ATOM 1522 N N . GLU A 1 196 ? -16.811 20.350 41.904 1.00 79.00 196 GLU A N 1
ATOM 1523 C CA . GLU A 1 196 ? -15.606 20.250 42.729 1.00 79.00 196 GLU A CA 1
ATOM 1524 C C . GLU A 1 196 ? -15.813 19.269 43.898 1.00 79.00 196 GLU A C 1
ATOM 1526 O O . GLU A 1 196 ? -16.855 19.258 44.555 1.00 79.00 196 GLU A O 1
ATOM 1531 N N . GLY A 1 197 ? -14.805 18.434 44.172 1.00 83.31 197 GLY A N 1
ATOM 1532 C CA . GLY A 1 197 ? -14.828 17.450 45.257 1.00 83.31 197 GLY A CA 1
ATOM 1533 C C . GLY A 1 197 ? -15.198 16.029 44.814 1.00 83.31 197 GLY A C 1
ATOM 1534 O O . GLY A 1 197 ? -14.727 15.530 43.790 1.00 83.31 197 GLY A O 1
ATOM 1535 N N . ARG A 1 198 ? -15.980 15.323 45.640 1.00 82.44 198 ARG A N 1
ATOM 1536 C CA . ARG A 1 198 ? -16.368 13.922 45.407 1.00 82.44 198 ARG A CA 1
ATOM 1537 C C . ARG A 1 198 ? -17.459 13.851 44.338 1.00 82.44 198 ARG A C 1
ATOM 1539 O O . ARG A 1 198 ? -18.561 14.343 44.548 1.00 82.44 198 ARG A O 1
ATOM 1546 N N . ARG A 1 199 ? -17.165 13.190 43.215 1.00 90.19 199 ARG A N 1
ATOM 1547 C CA . ARG A 1 199 ? -18.135 12.920 42.143 1.00 90.19 199 ARG A CA 1
ATOM 1548 C C . ARG A 1 199 ? -19.338 12.147 42.693 1.00 90.19 199 ARG A C 1
ATOM 1550 O O . ARG A 1 199 ? -19.149 11.081 43.277 1.00 90.19 199 ARG A O 1
ATOM 1557 N N . LYS A 1 200 ? -20.547 12.659 42.451 1.00 91.94 200 LYS A N 1
ATOM 1558 C CA . LYS A 1 200 ? -21.820 11.991 42.761 1.00 91.94 200 LYS A CA 1
ATOM 1559 C C . LYS A 1 200 ? -22.628 11.732 41.493 1.00 91.94 200 LYS A C 1
ATOM 1561 O O . LYS A 1 200 ? -22.514 12.477 40.521 1.00 91.94 200 LYS A O 1
ATOM 1566 N N . CYS A 1 201 ? -23.445 10.684 41.488 1.00 91.38 201 CYS A N 1
ATOM 1567 C CA . CYS A 1 201 ? -24.345 10.405 40.374 1.00 91.38 201 CYS A CA 1
ATOM 1568 C C . CYS A 1 201 ? -25.441 11.488 40.280 1.00 91.38 201 CYS A C 1
ATOM 1570 O O . CYS A 1 201 ? -26.123 11.720 41.280 1.00 91.38 201 CYS A O 1
ATOM 1572 N N . PRO A 1 202 ? -25.685 12.099 39.103 1.00 90.69 202 PRO A N 1
ATOM 1573 C CA . PRO A 1 202 ? -26.692 13.153 38.959 1.00 90.69 202 PRO A CA 1
ATOM 1574 C C . PRO A 1 202 ? -28.139 12.655 39.105 1.00 90.69 202 PRO A C 1
ATOM 1576 O O . PRO A 1 202 ? -29.017 13.454 39.403 1.00 90.69 202 PRO A O 1
ATOM 1579 N N . ASN A 1 203 ? -28.391 11.351 38.925 1.00 90.56 203 ASN A N 1
ATOM 1580 C CA . ASN A 1 203 ? -29.733 10.767 39.016 1.00 90.56 203 ASN A CA 1
ATOM 1581 C C . ASN A 1 203 ? -30.087 10.273 40.434 1.00 90.56 203 ASN A C 1
ATOM 1583 O O . ASN A 1 203 ? -31.142 10.601 40.960 1.00 90.56 203 ASN A O 1
ATOM 1587 N N . CYS A 1 204 ? -29.210 9.483 41.071 1.00 91.25 204 CYS A N 1
ATOM 1588 C CA . CYS A 1 204 ? -29.489 8.875 42.385 1.00 91.25 204 CYS A CA 1
ATOM 1589 C C . CYS A 1 204 ? -28.697 9.477 43.558 1.00 91.25 204 CYS A C 1
ATOM 1591 O O . CYS A 1 204 ? -28.818 8.997 44.680 1.00 91.25 204 CYS A O 1
ATOM 1593 N N . GLY A 1 205 ? -27.843 10.477 43.316 1.00 88.25 205 GLY A N 1
ATOM 1594 C CA . GLY A 1 205 ? -27.024 11.115 44.353 1.00 88.25 205 GLY A CA 1
ATOM 1595 C C . GLY A 1 205 ? -25.885 10.258 44.919 1.00 88.25 205 GLY A C 1
ATOM 1596 O O . GLY A 1 205 ? -25.158 10.741 45.775 1.00 88.25 205 GLY A O 1
ATOM 1597 N N . ASN A 1 206 ? -25.698 9.017 44.453 1.00 89.31 206 ASN A N 1
ATOM 1598 C CA . ASN A 1 206 ? -24.675 8.108 44.977 1.00 89.31 206 ASN A CA 1
ATOM 1599 C C . ASN A 1 206 ? -23.253 8.685 44.861 1.00 89.31 206 ASN A C 1
ATOM 1601 O O . ASN A 1 206 ? -22.853 9.097 43.772 1.00 89.31 206 ASN A O 1
ATOM 1605 N N . GLU A 1 207 ? -22.486 8.637 45.952 1.00 89.31 207 GLU A N 1
ATOM 1606 C CA . GLU A 1 207 ? -21.124 9.177 46.068 1.00 89.31 207 GLU A CA 1
ATOM 1607 C C . GLU A 1 207 ? -20.035 8.093 46.263 1.00 89.31 207 GLU A C 1
ATOM 1609 O O . GLU A 1 207 ? -18.852 8.403 46.484 1.00 89.31 207 GLU A O 1
ATOM 1614 N N . ASP A 1 208 ? -20.408 6.810 46.200 1.00 87.50 208 ASP A N 1
ATOM 1615 C CA . ASP A 1 208 ? -19.472 5.694 46.327 1.00 87.50 208 ASP A CA 1
ATOM 1616 C C . ASP A 1 208 ? -18.570 5.569 45.098 1.00 87.50 208 ASP A C 1
ATOM 1618 O O . ASP A 1 208 ? -18.998 5.178 44.012 1.00 87.50 208 ASP A O 1
ATOM 1622 N N . LYS A 1 209 ? -17.270 5.826 45.289 1.00 85.69 209 LYS A N 1
ATOM 1623 C CA . LYS A 1 209 ? -16.257 5.780 44.221 1.00 85.69 209 LYS A CA 1
ATOM 1624 C C . LYS A 1 209 ? -16.215 4.431 43.486 1.00 85.69 209 LYS A C 1
ATOM 1626 O O . LYS A 1 209 ? -15.986 4.414 42.284 1.00 85.69 209 LYS A O 1
ATOM 1631 N N . MET A 1 210 ? -16.448 3.318 44.187 1.00 88.12 210 MET A N 1
ATOM 1632 C CA . MET A 1 210 ? -16.471 1.975 43.580 1.00 88.12 210 MET A CA 1
ATOM 1633 C C . MET A 1 210 ? -17.691 1.740 42.674 1.00 88.12 210 MET A C 1
ATOM 1635 O O . MET A 1 210 ? -17.660 0.841 41.843 1.00 88.12 210 MET A O 1
ATOM 1639 N N . MET A 1 211 ? -18.739 2.556 42.816 1.00 90.44 211 MET A N 1
ATOM 1640 C CA . MET A 1 211 ? -19.997 2.480 42.066 1.00 90.44 211 MET A CA 1
ATOM 1641 C C . MET A 1 211 ? -20.103 3.561 40.976 1.00 90.44 211 MET A C 1
ATOM 1643 O O . MET A 1 211 ? -21.182 3.767 40.416 1.00 90.44 211 MET A O 1
ATOM 1647 N N . ILE A 1 212 ? -19.013 4.277 40.675 1.00 91.81 212 ILE A N 1
ATOM 1648 C CA . ILE A 1 212 ? -18.938 5.259 39.586 1.00 91.81 212 ILE A CA 1
ATOM 1649 C C . ILE A 1 212 ? -17.804 4.843 38.650 1.00 91.81 212 ILE A C 1
ATOM 1651 O O . ILE A 1 212 ? -16.631 5.129 38.890 1.00 91.81 212 ILE A O 1
ATOM 1655 N N . HIS A 1 213 ? -18.165 4.156 37.569 1.00 91.44 213 HIS A N 1
ATOM 1656 C CA . HIS A 1 213 ? -17.212 3.642 36.592 1.00 91.44 213 HIS A CA 1
ATOM 1657 C C . HIS A 1 213 ? -16.893 4.713 35.549 1.00 91.44 213 HIS A C 1
ATOM 1659 O O . HIS A 1 213 ? -17.787 5.196 34.855 1.00 91.44 213 HIS A O 1
ATOM 1665 N N . GLU A 1 214 ? -15.619 5.076 35.434 1.00 93.06 214 GLU A N 1
ATOM 1666 C CA . GLU A 1 214 ? -15.101 5.956 34.386 1.00 93.06 214 GLU A CA 1
ATOM 1667 C C . GLU A 1 214 ? -14.783 5.144 33.121 1.00 93.06 214 GLU A C 1
ATOM 1669 O O . GLU A 1 214 ? -14.226 4.050 33.198 1.00 93.06 214 GLU A O 1
ATOM 1674 N N . SER A 1 215 ? -15.126 5.674 31.947 1.00 89.62 215 SER A N 1
ATOM 1675 C CA . SER A 1 215 ? -14.805 5.065 30.653 1.00 89.62 215 SER A CA 1
ATOM 1676 C C . SER A 1 215 ? -14.587 6.125 29.572 1.00 89.62 215 SER A C 1
ATOM 1678 O O . SER A 1 215 ? -15.011 7.276 29.710 1.00 89.62 215 SER A O 1
ATOM 1680 N N . VAL A 1 216 ? -13.922 5.739 28.482 1.00 88.94 216 VAL A N 1
ATOM 1681 C CA . VAL A 1 216 ? -13.691 6.624 27.334 1.00 88.94 216 VAL A CA 1
ATOM 1682 C C . VAL A 1 216 ? -14.994 6.848 26.569 1.00 88.94 216 VAL A C 1
ATOM 1684 O O . VAL A 1 216 ? -15.719 5.908 26.234 1.00 88.94 216 VAL A O 1
ATOM 1687 N N . ASP A 1 217 ? -15.273 8.106 26.257 1.00 89.19 217 ASP A N 1
ATOM 1688 C CA . ASP A 1 217 ? -16.414 8.519 25.459 1.00 89.19 217 ASP A CA 1
ATOM 1689 C C . ASP A 1 217 ? -16.001 8.801 24.014 1.00 89.19 217 ASP A C 1
ATOM 1691 O O . ASP A 1 217 ? -15.656 9.922 23.650 1.00 89.19 217 ASP A O 1
ATOM 1695 N N . LYS A 1 218 ? -16.077 7.769 23.169 1.00 82.69 218 LYS A N 1
ATOM 1696 C CA . LYS A 1 218 ? -15.747 7.871 21.738 1.00 82.69 218 LYS A CA 1
ATOM 1697 C C . LYS A 1 218 ? -16.640 8.848 20.955 1.00 82.69 218 LYS A C 1
ATOM 1699 O O . LYS A 1 218 ? -16.267 9.218 19.849 1.00 82.69 218 LYS A O 1
ATOM 1704 N N . SER A 1 219 ? -17.785 9.263 21.509 1.00 82.19 219 SER A N 1
ATOM 1705 C CA . SER A 1 219 ? -18.686 10.246 20.885 1.00 82.19 219 SER A CA 1
ATOM 1706 C C . SER A 1 219 ? -18.384 11.699 21.282 1.00 82.19 219 SER A C 1
ATOM 1708 O O . SER A 1 219 ? -18.960 12.620 20.715 1.00 82.19 219 SER A O 1
ATOM 1710 N N . ASN A 1 220 ? -17.470 11.918 22.233 1.00 84.69 220 ASN A N 1
ATOM 1711 C CA . ASN A 1 220 ? -16.967 13.236 22.611 1.00 84.69 220 ASN A CA 1
ATOM 1712 C C . ASN A 1 220 ? -15.493 13.336 22.194 1.00 84.69 220 ASN A C 1
ATOM 1714 O O . ASN A 1 220 ? -14.613 12.838 22.895 1.00 84.69 220 ASN A O 1
ATOM 1718 N N . ILE A 1 221 ? -15.216 13.933 21.036 1.00 84.50 221 ILE A N 1
ATOM 1719 C CA . ILE A 1 221 ? -13.847 14.140 20.549 1.00 84.50 221 ILE A CA 1
ATOM 1720 C C . ILE A 1 221 ? -13.362 15.499 21.066 1.00 84.50 221 ILE A C 1
ATOM 1722 O O . ILE A 1 221 ? -13.943 16.531 20.746 1.00 84.50 221 ILE A O 1
ATOM 1726 N N . ILE A 1 222 ? -12.306 15.493 21.883 1.00 84.44 222 ILE A N 1
ATOM 1727 C CA . ILE A 1 222 ? -11.688 16.705 22.450 1.00 84.44 222 ILE A CA 1
ATOM 1728 C C . ILE A 1 222 ? -10.665 17.298 21.476 1.00 84.44 222 ILE A C 1
ATOM 1730 O O . ILE A 1 222 ? -10.517 18.515 21.392 1.00 84.44 222 ILE A O 1
ATOM 1734 N N . LEU A 1 223 ? -9.939 16.438 20.759 1.00 74.69 223 LEU A N 1
ATOM 1735 C CA . LEU A 1 223 ? -8.942 16.829 19.768 1.00 74.69 223 LEU A CA 1
ATOM 1736 C C . LEU A 1 223 ? -8.939 15.802 18.637 1.00 74.69 223 LEU A C 1
ATOM 1738 O O . LEU A 1 223 ? -8.877 14.603 18.905 1.00 74.69 223 LEU A O 1
ATOM 1742 N N . ASP A 1 224 ? -8.984 16.255 17.386 1.00 74.06 224 ASP A N 1
ATOM 1743 C CA . ASP A 1 224 ? -8.982 15.355 16.228 1.00 74.06 224 ASP A CA 1
ATOM 1744 C C . ASP A 1 224 ? -7.599 14.772 15.915 1.00 74.06 224 ASP A C 1
ATOM 1746 O O . ASP A 1 224 ? -7.514 13.618 15.488 1.00 74.06 224 ASP A O 1
ATOM 1750 N N . TYR A 1 225 ? -6.524 15.537 16.154 1.00 68.25 225 TYR A N 1
ATOM 1751 C CA . TYR A 1 225 ? -5.144 15.107 15.920 1.00 68.25 225 TYR A CA 1
ATOM 1752 C C . TYR A 1 225 ? -4.133 15.765 16.892 1.00 68.25 225 TYR A C 1
ATOM 1754 O O . TYR A 1 225 ? -4.049 16.995 16.917 1.00 68.25 225 TYR A O 1
ATOM 1762 N N . PRO A 1 226 ? -3.332 14.987 17.655 1.00 77.00 226 PRO A N 1
ATOM 1763 C CA . PRO A 1 226 ? -3.507 13.553 17.909 1.00 77.00 226 PRO A CA 1
ATOM 1764 C C . PRO A 1 226 ? -4.889 13.279 18.519 1.00 77.00 226 PRO A C 1
ATOM 1766 O O . PRO A 1 226 ? -5.404 14.097 19.281 1.00 77.00 226 PRO A O 1
ATOM 1769 N N . ARG A 1 227 ? -5.521 12.156 18.157 1.00 83.62 227 ARG A N 1
ATOM 1770 C CA . ARG A 1 227 ? -6.937 11.939 18.480 1.00 83.62 227 ARG A CA 1
ATOM 1771 C C . ARG A 1 227 ? -7.152 11.672 19.972 1.00 83.62 227 ARG A C 1
ATOM 1773 O O . ARG A 1 227 ? -6.739 10.633 20.483 1.00 83.62 227 ARG A O 1
ATOM 1780 N N . MET A 1 228 ? -7.854 12.582 20.644 1.00 82.12 228 MET A N 1
ATOM 1781 C CA . MET A 1 228 ? -8.175 12.517 22.071 1.00 82.12 228 MET A CA 1
ATOM 1782 C C . MET A 1 228 ? -9.687 12.516 22.287 1.00 82.12 228 MET A C 1
ATOM 1784 O O . MET A 1 228 ? -10.401 13.384 21.788 1.00 82.12 228 MET A O 1
ATOM 1788 N N . TYR A 1 229 ? -10.162 11.565 23.085 1.00 88.25 229 TYR A N 1
ATOM 1789 C CA . TYR A 1 229 ? -11.571 11.414 23.444 1.00 88.25 229 TYR A CA 1
ATOM 1790 C C . TYR A 1 229 ? -11.839 11.882 24.879 1.00 88.25 229 TYR A C 1
ATOM 1792 O O . TYR A 1 229 ? -10.968 11.810 25.749 1.00 88.25 229 TYR A O 1
ATOM 1800 N N . GLY A 1 230 ? -13.068 12.321 25.131 1.00 88.25 230 GLY A N 1
ATOM 1801 C CA . GLY A 1 230 ? -13.567 12.676 26.451 1.00 88.25 230 GLY A CA 1
ATOM 1802 C C . GLY A 1 230 ? -13.862 11.471 27.340 1.00 88.25 230 GLY A C 1
ATOM 1803 O O . GLY A 1 230 ? -13.623 10.311 26.994 1.00 88.25 230 GLY A O 1
ATOM 1804 N N . LYS A 1 231 ? -14.400 11.764 28.525 1.00 91.75 231 LYS A N 1
ATOM 1805 C CA . LYS A 1 231 ? -14.758 10.771 29.542 1.00 91.75 231 LYS A CA 1
ATOM 1806 C C . LYS A 1 231 ? -16.266 10.744 29.757 1.00 91.75 231 LYS A C 1
ATOM 1808 O O . LYS A 1 231 ? -16.908 11.793 29.792 1.00 91.75 231 LYS A O 1
ATOM 1813 N N . LYS A 1 232 ? -16.801 9.545 29.978 1.00 93.00 232 LYS A N 1
ATOM 1814 C CA . LYS A 1 232 ? -18.165 9.313 30.461 1.00 93.00 232 LYS A CA 1
ATOM 1815 C C . LYS A 1 232 ? -18.152 8.421 31.694 1.00 93.00 232 LYS A C 1
ATOM 1817 O O . LYS A 1 232 ? -17.285 7.558 31.852 1.00 93.00 232 LYS A O 1
ATOM 1822 N N . PHE A 1 233 ? -19.144 8.615 32.544 1.00 93.88 233 PHE A N 1
ATOM 1823 C CA . PHE A 1 233 ? -19.305 7.933 33.817 1.00 93.88 233 PHE A CA 1
ATOM 1824 C C . PHE A 1 233 ? -20.592 7.111 33.815 1.00 93.88 233 PHE A C 1
ATOM 1826 O O . PHE A 1 233 ? -21.607 7.560 33.285 1.00 93.88 233 PHE A O 1
ATOM 1833 N N . ARG A 1 234 ? -20.554 5.919 34.419 1.00 93.12 234 ARG A N 1
ATOM 1834 C CA . ARG A 1 234 ? -21.729 5.074 34.674 1.00 93.12 234 ARG A CA 1
ATOM 1835 C C . ARG A 1 234 ? -21.905 4.857 36.173 1.00 93.12 234 ARG A C 1
ATOM 1837 O O . ARG A 1 234 ? -20.959 4.443 36.842 1.00 93.12 234 ARG A O 1
ATOM 1844 N N . CYS A 1 235 ? -23.117 5.054 36.687 1.00 93.31 235 CYS A N 1
ATOM 1845 C CA . CYS A 1 235 ? -23.454 4.639 38.049 1.00 93.31 235 CYS A CA 1
ATOM 1846 C C . CYS A 1 235 ? -23.821 3.148 38.097 1.00 93.31 235 CYS A C 1
ATOM 1848 O O . CYS A 1 235 ? -24.717 2.713 37.375 1.00 93.31 235 CYS A O 1
ATOM 1850 N N . GLY A 1 236 ? -23.181 2.389 38.987 1.00 90.31 236 GLY A N 1
ATOM 1851 C CA . GLY A 1 236 ? -23.476 0.975 39.237 1.00 90.31 236 GLY A CA 1
ATOM 1852 C C . GLY A 1 236 ? -24.808 0.717 39.955 1.00 90.31 236 GLY A C 1
ATOM 1853 O O . GLY A 1 236 ? -25.322 -0.390 39.867 1.00 90.31 236 GLY A O 1
ATOM 1854 N N . LEU A 1 237 ? -25.396 1.722 40.623 1.00 88.56 237 LEU A N 1
ATOM 1855 C CA . LEU A 1 237 ? -26.680 1.569 41.329 1.00 88.56 237 LEU A CA 1
ATOM 1856 C C . LEU A 1 237 ? -27.903 1.826 40.438 1.00 88.56 237 LEU A C 1
ATOM 1858 O O . LEU A 1 237 ? -28.863 1.069 40.493 1.00 88.56 237 LEU A O 1
ATOM 1862 N N . CYS A 1 238 ? -27.893 2.896 39.634 1.00 91.12 238 CYS A N 1
ATOM 1863 C CA . CYS A 1 238 ? -29.054 3.296 38.822 1.00 91.12 238 CYS A CA 1
ATOM 1864 C C . CYS A 1 238 ? -28.814 3.252 37.304 1.00 91.12 238 CYS A C 1
ATOM 1866 O O . CYS A 1 238 ? -29.645 3.737 36.541 1.00 91.12 238 CYS A O 1
ATOM 1868 N N . GLY A 1 239 ? -27.660 2.754 36.848 1.00 87.81 239 GLY A N 1
ATOM 1869 C CA . GLY A 1 239 ? -27.313 2.617 35.426 1.00 87.81 239 GLY A CA 1
ATOM 1870 C C . GLY A 1 239 ? -27.027 3.922 34.668 1.00 87.81 239 GLY A C 1
ATOM 1871 O O . GLY A 1 239 ? -26.443 3.852 33.584 1.00 87.81 239 GLY A O 1
ATOM 1872 N N . CYS A 1 240 ? -27.390 5.081 35.238 1.00 89.94 240 CYS A N 1
ATOM 1873 C CA . CYS A 1 240 ? -27.262 6.421 34.655 1.00 89.94 240 CYS A CA 1
ATOM 1874 C C . CYS A 1 240 ? -25.876 6.666 34.043 1.00 89.94 240 CYS A C 1
ATOM 1876 O O . CYS A 1 240 ? -24.852 6.395 34.680 1.00 89.94 240 CYS A O 1
ATOM 1878 N N . LEU A 1 241 ? -25.880 7.204 32.819 1.00 92.31 241 LEU A N 1
ATOM 1879 C CA . LEU A 1 241 ? -24.707 7.612 32.055 1.00 92.31 241 LEU A CA 1
ATOM 1880 C C . LEU A 1 241 ? -24.636 9.137 31.967 1.00 92.31 241 LEU A C 1
ATOM 1882 O O . LEU A 1 241 ? -25.617 9.783 31.597 1.00 92.31 241 LEU A O 1
ATOM 1886 N N . TRP A 1 242 ? -23.466 9.708 32.255 1.00 92.50 242 TRP A N 1
ATOM 1887 C CA . TRP A 1 242 ? -23.232 11.142 32.080 1.00 92.50 242 TRP A CA 1
ATOM 1888 C C . TRP A 1 242 ? -21.806 11.483 31.639 1.00 92.50 242 TRP A C 1
ATOM 1890 O O . TRP A 1 242 ? -20.870 10.701 31.815 1.00 92.50 242 TRP A O 1
ATOM 1900 N N . ARG A 1 243 ? -21.649 12.681 31.081 1.00 91.88 243 ARG A N 1
ATOM 1901 C CA . ARG A 1 243 ? -20.392 13.352 30.727 1.00 91.88 243 ARG A CA 1
ATOM 1902 C C . ARG A 1 243 ? -20.251 14.590 31.602 1.00 91.88 243 ARG A C 1
ATOM 1904 O O . ARG A 1 243 ? -21.253 15.202 31.970 1.00 91.88 243 ARG A O 1
ATOM 1911 N N . GLU A 1 244 ? -19.019 14.977 31.889 1.00 89.44 244 GLU A N 1
ATOM 1912 C CA . GLU A 1 244 ? -18.717 16.273 32.503 1.00 89.44 244 GLU A CA 1
ATOM 1913 C C . GLU A 1 244 ? -18.226 17.233 31.417 1.00 89.44 244 GLU A C 1
ATOM 1915 O O . GLU A 1 244 ? -17.404 16.839 30.584 1.00 89.44 244 GLU A O 1
ATOM 1920 N N . LYS A 1 245 ? -18.748 18.461 31.429 1.00 82.69 245 LYS A N 1
ATOM 1921 C CA . LYS A 1 245 ? -18.293 19.579 30.593 1.00 82.69 245 LYS A CA 1
ATOM 1922 C C . LYS A 1 245 ? -17.460 20.562 31.418 1.00 82.69 245 LYS A C 1
ATOM 1924 O O . LYS A 1 245 ? -17.748 20.688 32.632 1.00 82.69 245 LYS A O 1
#

Secondary structure (DSSP, 8-state):
-PPP------GGGS-EEPTTTSSEETGGG---EEEEEEEEEETTEEEEEEEEE-SSGGG--TTSEEEEE-SSEEEEEE-TT--HHHHHHHHHHHHHHHHTTTT-SEEEEEETTS-HHHHHHHTT-TT--HHHHHHHHHHHTS----TTHHHHTT-----------------------PPPPTT---TTSEEE---SSS---TTT----GGGEEEEEEEEEEEETTTTEEEEEEEETTT--EEEE-